Protein AF-0000000081408208 (afdb_homodimer)

pLDDT: mean 75.72, std 22.07, range [23.27, 97.88]

Structure (mmCIF, N/CA/C/O backbone):
data_AF-0000000081408208-model_v1
#
loop_
_entity.id
_entity.type
_entity.pdbx_description
1 polymer 'Acyl-coenzyme A thioesterase 13-like'
#
loop_
_atom_site.group_PDB
_atom_site.id
_atom_site.type_symbol
_atom_site.label_atom_id
_atom_site.label_alt_id
_atom_site.label_comp_id
_atom_site.label_asym_id
_atom_site.label_entity_id
_atom_site.label_seq_id
_atom_site.pdbx_PDB_ins_code
_atom_site.Cartn_x
_atom_site.Cartn_y
_atom_site.Cartn_z
_atom_site.occupancy
_atom_site.B_iso_or_equiv
_atom_site.auth_seq_id
_atom_site.auth_comp_id
_atom_site.auth_asym_id
_atom_site.auth_atom_id
_atom_site.pdbx_PDB_model_num
ATOM 1 N N . MET A 1 1 ? 1.27 39.75 16.922 1 49.41 1 MET A N 1
ATOM 2 C CA . MET A 1 1 ? 1.029 38.406 16.391 1 49.41 1 MET A CA 1
ATOM 3 C C . MET A 1 1 ? 2.34 37.75 15.984 1 49.41 1 MET A C 1
ATOM 5 O O . MET A 1 1 ? 3.09 38.281 15.164 1 49.41 1 MET A O 1
ATOM 9 N N . ASN A 1 2 ? 2.965 36.875 16.859 1 66.38 2 ASN A N 1
ATOM 10 C CA . ASN A 1 2 ? 4.352 36.469 17.016 1 66.38 2 ASN A CA 1
ATOM 11 C C . ASN A 1 2 ? 4.852 35.688 15.805 1 66.38 2 ASN A C 1
ATOM 13 O O . ASN A 1 2 ? 4.059 35.062 15.086 1 66.38 2 ASN A O 1
ATOM 17 N N . ALA A 1 3 ? 5.902 36.188 15.188 1 75.06 3 ALA A N 1
ATOM 18 C CA . ALA A 1 3 ? 6.652 35.594 14.078 1 75.06 3 ALA A CA 1
ATOM 19 C C . ALA A 1 3 ? 6.629 34.062 14.133 1 75.06 3 ALA A C 1
ATOM 21 O O . ALA A 1 3 ? 6.531 33.406 13.094 1 75.06 3 ALA A O 1
ATOM 22 N N . ARG A 1 4 ? 6.637 33.562 15.242 1 72.12 4 ARG A N 1
ATOM 23 C CA . ARG A 1 4 ? 6.605 32.125 15.438 1 72.12 4 ARG A CA 1
ATOM 24 C C . ARG A 1 4 ? 5.262 31.531 15.016 1 72.12 4 ARG A C 1
ATOM 26 O O . ARG A 1 4 ? 5.211 30.5 14.359 1 72.12 4 ARG A O 1
ATOM 33 N N . LYS A 1 5 ? 4.285 32.281 15.352 1 75.62 5 LYS A N 1
ATOM 34 C CA . LYS A 1 5 ? 2.939 31.812 15.016 1 75.62 5 LYS A CA 1
ATOM 35 C C . LYS A 1 5 ? 2.703 31.859 13.508 1 75.62 5 LYS A C 1
ATOM 37 O O . LYS A 1 5 ? 2.047 30.969 12.953 1 75.62 5 LYS A O 1
ATOM 42 N N . GLU A 1 6 ? 3.266 32.781 12.945 1 74.5 6 GLU A N 1
ATOM 43 C CA . GLU A 1 6 ? 3.133 32.906 11.5 1 74.5 6 GLU A CA 1
ATOM 44 C C . GLU A 1 6 ? 3.879 31.812 10.773 1 74.5 6 GLU A C 1
ATOM 46 O O . GLU A 1 6 ? 3.377 31.25 9.797 1 74.5 6 GLU A O 1
ATOM 51 N N . ARG A 1 7 ? 5.012 31.469 11.266 1 70.38 7 ARG A N 1
ATOM 52 C CA . ARG A 1 7 ? 5.793 30.391 10.68 1 70.38 7 ARG A CA 1
ATOM 53 C C . ARG A 1 7 ? 5.078 29.047 10.828 1 70.38 7 ARG A C 1
ATOM 55 O O . ARG A 1 7 ? 5.016 28.25 9.891 1 70.38 7 ARG A O 1
ATOM 62 N N . GLU A 1 8 ? 4.543 28.797 11.914 1 76.25 8 GLU A N 1
ATOM 63 C CA . GLU A 1 8 ? 3.785 27.578 12.188 1 76.25 8 GLU A CA 1
ATOM 64 C C . GLU A 1 8 ? 2.592 27.453 11.242 1 76.25 8 GLU A C 1
ATOM 66 O O . GLU A 1 8 ? 2.324 26.375 10.719 1 76.25 8 GLU A O 1
ATOM 71 N N . ARG A 1 9 ? 1.982 28.562 11.07 1 76.25 9 ARG A N 1
ATOM 72 C CA . ARG A 1 9 ? 0.819 28.562 10.188 1 76.25 9 ARG A CA 1
ATOM 73 C C . ARG A 1 9 ? 1.223 28.266 8.75 1 76.25 9 ARG A C 1
ATOM 75 O O . ARG A 1 9 ? 0.509 27.547 8.039 1 76.25 9 ARG A O 1
ATOM 82 N N . MET A 1 10 ? 2.309 28.766 8.406 1 69.31 10 MET A N 1
ATOM 83 C CA . MET A 1 10 ? 2.799 28.531 7.055 1 69.31 10 MET A CA 1
ATOM 84 C C . MET A 1 10 ? 3.178 27.062 6.855 1 69.31 10 MET A C 1
ATOM 86 O O . MET A 1 10 ? 2.883 26.484 5.816 1 69.31 10 MET A O 1
ATOM 90 N N . GLU A 1 11 ? 3.732 26.547 7.844 1 76.94 11 GLU A N 1
ATOM 91 C CA . GLU A 1 11 ? 4.117 25.141 7.789 1 76.94 11 GLU A CA 1
ATOM 92 C C . GLU A 1 11 ? 2.891 24.234 7.695 1 76.94 11 GLU A C 1
ATOM 94 O O . GLU A 1 11 ? 2.865 23.297 6.895 1 76.94 11 GLU A O 1
ATOM 99 N N . LEU A 1 12 ? 1.908 24.625 8.414 1 86 12 LEU A N 1
ATOM 100 C CA . LEU A 1 12 ? 0.687 23.828 8.391 1 86 12 LEU A CA 1
ATOM 101 C C . LEU A 1 12 ? -0.009 23.922 7.039 1 86 12 LEU A C 1
ATOM 103 O O . LEU A 1 12 ? -0.569 22.938 6.551 1 86 12 LEU A O 1
ATOM 107 N N . LYS A 1 13 ? 0.052 25.078 6.461 1 82.69 13 LYS A N 1
ATOM 108 C CA . LYS A 1 13 ? -0.549 25.297 5.148 1 82.69 13 LYS A CA 1
ATOM 109 C C . LYS A 1 13 ? 0.137 24.438 4.086 1 82.69 13 LYS A C 1
ATOM 111 O O . LYS A 1 13 ? -0.526 23.875 3.211 1 82.69 13 LYS A O 1
ATOM 116 N N . VAL A 1 14 ? 1.398 24.312 4.164 1 78.44 14 VAL A N 1
ATOM 117 C CA . VAL A 1 14 ? 2.174 23.531 3.199 1 78.44 14 VAL A CA 1
ATOM 118 C C . VAL A 1 14 ? 1.836 22.047 3.334 1 78.44 14 VAL A C 1
ATOM 120 O O . VAL A 1 14 ? 1.679 21.344 2.332 1 78.44 14 VAL A O 1
ATOM 123 N N . VAL A 1 15 ? 1.681 21.562 4.512 1 81.5 15 VAL A N 1
ATOM 124 C CA . VAL A 1 15 ? 1.322 20.172 4.754 1 81.5 15 VAL A CA 1
ATOM 125 C C . VAL A 1 15 ? -0.063 19.875 4.184 1 81.5 15 VAL A C 1
ATOM 127 O O . VAL A 1 15 ? -0.274 18.844 3.535 1 81.5 15 VAL A O 1
ATOM 130 N N . LYS A 1 16 ? -0.914 20.781 4.398 1 85 16 LYS A N 1
ATOM 131 C CA . LYS A 1 16 ? -2.271 20.641 3.879 1 85 16 LYS A CA 1
ATOM 132 C C . LYS A 1 16 ? -2.271 20.562 2.355 1 85 16 LYS A C 1
ATOM 134 O O . LYS A 1 16 ? -2.941 19.719 1.772 1 85 16 LYS A O 1
ATOM 139 N N . GLU A 1 17 ? -1.567 21.422 1.709 1 80.62 17 GLU A N 1
ATOM 140 C CA . GLU A 1 17 ? -1.485 21.438 0.251 1 80.62 17 GLU A CA 1
ATOM 141 C C . GLU A 1 17 ? -0.888 20.141 -0.288 1 80.62 17 GLU A C 1
ATOM 143 O O . GLU A 1 17 ? -1.337 19.625 -1.313 1 80.62 17 GLU A O 1
ATOM 148 N N . TRP A 1 18 ? 0.071 19.656 0.391 1 77.06 18 TRP A N 1
ATOM 149 C CA . TRP A 1 18 ? 0.68 18.391 -0.002 1 77.06 18 TRP A CA 1
ATOM 150 C C . TRP A 1 18 ? -0.326 17.25 0.095 1 77.06 18 TRP A C 1
ATOM 152 O O . TRP A 1 18 ? -0.432 16.422 -0.818 1 77.06 18 TRP A O 1
ATOM 162 N N . LEU A 1 19 ? -1.01 17.156 1.11 1 82.69 19 LEU A N 1
ATOM 163 C CA . LEU A 1 19 ? -1.985 16.094 1.335 1 82.69 19 LEU A CA 1
ATOM 164 C C . LEU A 1 19 ? -3.088 16.141 0.283 1 82.69 19 LEU A C 1
ATOM 166 O O . LEU A 1 19 ? -3.561 15.086 -0.169 1 82.69 19 LEU A O 1
ATOM 170 N N . GLU A 1 20 ? -3.559 17.25 -0.122 1 82.19 20 GLU A N 1
ATOM 171 C CA . GLU A 1 20 ? -4.715 17.391 -1.002 1 82.19 20 GLU A CA 1
ATOM 172 C C . GLU A 1 20 ? -4.293 17.406 -2.469 1 82.19 20 GLU A C 1
ATOM 174 O O . GLU A 1 20 ? -5.141 17.469 -3.361 1 82.19 20 GLU A O 1
ATOM 179 N N . GLY A 1 21 ? -3.217 17.016 -2.91 1 63.5 21 GLY A N 1
ATOM 180 C CA . GLY A 1 21 ? -2.771 16.828 -4.281 1 63.5 21 GLY A CA 1
ATOM 181 C C . GLY A 1 21 ? -2.209 18.094 -4.898 1 63.5 21 GLY A C 1
ATOM 182 O O . GLY A 1 21 ? -2.629 19.203 -4.551 1 63.5 21 GLY A O 1
ATOM 183 N N . GLY A 1 22 ? -1.045 18.312 -5.273 1 46.91 22 GLY A N 1
ATOM 184 C CA . GLY A 1 22 ? -0.382 19.312 -6.098 1 46.91 22 GLY A CA 1
ATOM 185 C C . GLY A 1 22 ? -1.21 19.734 -7.297 1 46.91 22 GLY A C 1
ATOM 186 O O . GLY A 1 22 ? -0.744 20.516 -8.133 1 46.91 22 GLY A O 1
ATOM 187 N N . GLY A 1 23 ? -2.328 19.078 -7.781 1 40.41 23 GLY A N 1
ATOM 188 C CA . GLY A 1 23 ? -2.777 19.562 -9.07 1 40.41 23 GLY A CA 1
ATOM 189 C C . GLY A 1 23 ? -3.098 21.047 -9.07 1 40.41 23 GLY A C 1
ATOM 190 O O . GLY A 1 23 ? -3.662 21.562 -10.031 1 40.41 23 GLY A O 1
ATOM 191 N N . GLY A 1 24 ? -3.262 21.844 -8.18 1 35.47 24 GLY A N 1
ATOM 192 C CA . GLY A 1 24 ? -3.463 23.188 -8.695 1 35.47 24 GLY A CA 1
ATOM 193 C C . GLY A 1 24 ? -2.316 23.672 -9.562 1 35.47 24 GLY A C 1
ATOM 194 O O . GLY A 1 24 ? -1.343 24.234 -9.055 1 35.47 24 GLY A O 1
ATOM 195 N N . GLY A 1 25 ? -1.943 23 -10.617 1 33.25 25 GLY A N 1
ATOM 196 C CA . GLY A 1 25 ? -1.227 23.781 -11.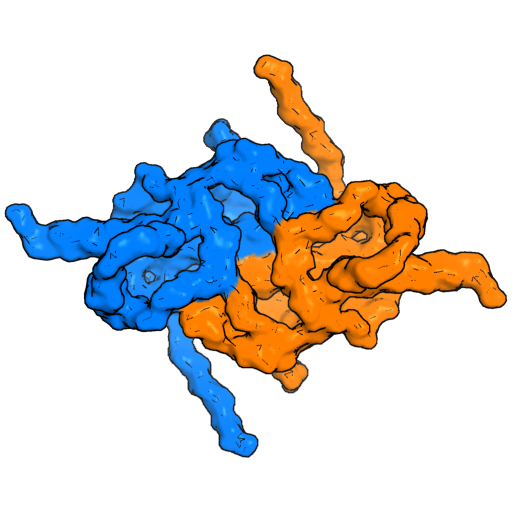609 1 33.25 25 GLY A CA 1
ATOM 197 C C . GLY A 1 25 ? -1.921 25.078 -11.953 1 33.25 25 GLY A C 1
ATOM 198 O O . GLY A 1 25 ? -1.691 25.656 -13.023 1 33.25 25 GLY A O 1
ATOM 199 N N . GLY A 1 26 ? -3.072 25.594 -11.664 1 31.31 26 GLY A N 1
ATOM 200 C CA . GLY A 1 26 ? -3.045 26.953 -12.172 1 31.31 26 GLY A CA 1
ATOM 201 C C . GLY A 1 26 ? -1.695 27.625 -12.008 1 31.31 26 GLY A C 1
ATOM 202 O O . GLY A 1 26 ? -0.705 26.969 -11.68 1 31.31 26 GLY A O 1
ATOM 203 N N . GLY A 1 27 ? -1.63 28.953 -11.414 1 29.8 27 GLY A N 1
ATOM 204 C CA . GLY A 1 27 ? -0.663 30.047 -11.445 1 29.8 27 GLY A CA 1
ATOM 205 C C . GLY A 1 27 ? 0.744 29.609 -11.094 1 29.8 27 GLY A C 1
ATOM 206 O O . GLY A 1 27 ? 0.954 28.469 -10.656 1 29.8 27 GLY A O 1
ATOM 207 N N . GLY A 1 28 ? 1.824 30.578 -11.211 1 30.86 28 GLY A N 1
ATOM 208 C CA . GLY A 1 28 ? 3.143 30.984 -10.758 1 30.86 28 GLY A CA 1
ATOM 209 C C . GLY A 1 28 ? 3.508 30.422 -9.398 1 30.86 28 GLY A C 1
ATOM 210 O O . GLY A 1 28 ? 4.242 31.047 -8.633 1 30.86 28 GLY A O 1
ATOM 211 N N . GLU A 1 29 ? 2.746 29.75 -8.82 1 32.22 29 GLU A N 1
ATOM 212 C CA . GLU A 1 29 ? 2.994 29.609 -7.391 1 32.22 29 GLU A CA 1
ATOM 213 C C . GLU A 1 29 ? 4.34 28.938 -7.125 1 32.22 29 GLU A C 1
ATOM 215 O O . GLU A 1 29 ? 4.66 27.922 -7.73 1 32.22 29 GLU A O 1
ATOM 220 N N . SER A 1 30 ? 5.363 29.75 -6.512 1 30.81 30 SER A N 1
ATOM 221 C CA . SER A 1 30 ? 6.812 29.922 -6.48 1 30.81 30 SER A CA 1
ATOM 222 C C . SER A 1 30 ? 7.504 28.656 -5.965 1 30.81 30 SER A C 1
ATOM 224 O O . SER A 1 30 ? 7.09 28.094 -4.957 1 30.81 30 SER A O 1
ATOM 226 N N . LYS A 1 31 ? 8.219 27.797 -6.738 1 38.53 31 LYS A N 1
ATOM 227 C CA . LYS A 1 31 ? 9.461 27.094 -6.43 1 38.53 31 LYS A CA 1
ATOM 228 C C . LYS A 1 31 ? 10.023 27.547 -5.082 1 38.53 31 LYS A C 1
ATOM 230 O O . LYS A 1 31 ? 10.82 26.828 -4.469 1 38.53 31 LYS A O 1
ATOM 235 N N . GLU A 1 32 ? 9.844 28.766 -4.785 1 33.06 32 GLU A N 1
ATOM 236 C CA . GLU A 1 32 ? 10.367 29.5 -3.637 1 33.06 32 GLU A CA 1
ATOM 237 C C . GLU A 1 32 ? 9.68 29.062 -2.346 1 33.06 32 GLU A C 1
ATOM 239 O O . GLU A 1 32 ? 10.312 29 -1.289 1 33.06 32 GLU A O 1
ATOM 244 N N . GLU A 1 33 ? 8.375 28.891 -2.305 1 33.44 33 GLU A N 1
ATOM 245 C CA . GLU A 1 33 ? 7.727 28.703 -1.008 1 33.44 33 GLU A CA 1
ATOM 246 C C . GLU A 1 33 ? 7.863 27.266 -0.521 1 33.44 33 GLU A C 1
ATOM 248 O O . GLU A 1 33 ? 8.039 27.016 0.674 1 33.44 33 GLU A O 1
ATOM 253 N N . MET A 1 34 ? 7.594 26.219 -1.338 1 37.88 34 MET A N 1
ATOM 254 C CA . MET A 1 34 ? 7.891 24.875 -0.872 1 37.88 34 MET A CA 1
ATOM 255 C C . MET A 1 34 ? 9.367 24.734 -0.504 1 37.88 34 MET A C 1
ATOM 257 O O . MET A 1 34 ? 9.734 23.875 0.284 1 37.88 34 MET A O 1
ATOM 261 N N . ALA A 1 35 ? 10.406 25.438 -1.177 1 37.94 35 ALA A N 1
ATOM 262 C CA . ALA A 1 35 ? 11.797 25.656 -0.772 1 37.94 35 ALA A CA 1
ATOM 263 C C . ALA A 1 35 ? 11.875 26.125 0.676 1 37.94 35 ALA A C 1
ATOM 265 O O . ALA A 1 35 ? 12.898 25.938 1.341 1 37.94 35 ALA A O 1
ATOM 266 N N . ALA A 1 36 ? 11.023 26.875 1.118 1 35.66 36 ALA A N 1
ATOM 267 C CA . ALA A 1 36 ? 11.117 27.406 2.479 1 35.66 36 ALA A CA 1
ATOM 268 C C . ALA A 1 36 ? 11.031 26.281 3.506 1 35.66 36 ALA A C 1
ATOM 270 O O . ALA A 1 36 ? 11.352 26.469 4.68 1 35.66 36 ALA A O 1
ATOM 271 N N . VAL A 1 37 ? 10.195 25.172 3.293 1 35.78 37 VAL A N 1
ATOM 272 C CA . VAL A 1 37 ? 10.477 24.094 4.23 1 35.78 37 VAL A CA 1
ATOM 273 C C . VAL A 1 37 ? 11.75 23.359 3.816 1 35.78 37 VAL A C 1
ATOM 275 O O . VAL A 1 37 ? 11.898 22.969 2.658 1 35.78 37 VAL A O 1
ATOM 278 N N . GLY A 1 38 ? 12.836 23.875 4.133 1 36.19 38 GLY A N 1
ATOM 279 C CA . GLY A 1 38 ? 14.211 23.641 3.727 1 36.19 38 GLY A CA 1
ATOM 280 C C . GLY A 1 38 ? 14.391 22.375 2.91 1 36.19 38 GLY A C 1
ATOM 281 O O . GLY A 1 38 ? 15.164 22.359 1.948 1 36.19 38 GLY A O 1
ATOM 282 N N . GLY A 1 39 ? 14.344 21.219 3.557 1 34.59 39 GLY A N 1
ATOM 283 C CA . GLY A 1 39 ? 14.789 19.953 3.01 1 34.59 39 GLY A CA 1
ATOM 284 C C . GLY A 1 39 ? 13.797 19.328 2.037 1 34.59 39 GLY A C 1
ATOM 285 O O . GLY A 1 39 ? 14.008 18.234 1.541 1 34.59 39 GLY A O 1
ATOM 286 N N . TRP A 1 40 ? 12.617 19.766 2.25 1 37.16 40 TRP A N 1
ATOM 287 C CA . TRP A 1 40 ? 11.664 19.188 1.304 1 37.16 40 TRP A CA 1
ATOM 288 C C . TRP A 1 40 ? 11.891 19.75 -0.099 1 37.16 40 TRP A C 1
ATOM 290 O O . TRP A 1 40 ? 11.547 20.891 -0.383 1 37.16 40 TRP A O 1
ATOM 300 N N . GLU A 1 41 ? 13.172 20.266 -0.482 1 34.62 41 GLU A N 1
ATOM 301 C CA . GLU A 1 41 ? 13.594 20.859 -1.75 1 34.62 41 GLU A CA 1
ATOM 302 C C . GLU A 1 41 ? 12.633 20.469 -2.875 1 34.62 41 GLU A C 1
ATOM 304 O O . GLU A 1 41 ? 11.789 19.594 -2.711 1 34.62 41 GLU A O 1
ATOM 309 N N . GLU A 1 42 ? 13.227 20.641 -4.109 1 36.5 42 GLU A N 1
ATOM 310 C CA . GLU A 1 42 ? 12.836 20.719 -5.516 1 36.5 42 GLU A CA 1
ATOM 311 C C . GLU A 1 42 ? 11.922 19.562 -5.902 1 36.5 42 GLU A C 1
ATOM 313 O O . GLU A 1 42 ? 12.352 18.625 -6.562 1 36.5 42 GLU A O 1
ATOM 318 N N . SER A 1 43 ? 11.328 19.047 -5.004 1 37.22 43 SER A N 1
ATOM 319 C CA . SER A 1 43 ? 10.539 17.859 -5.293 1 37.22 43 SER A CA 1
ATOM 320 C C . SER A 1 43 ? 9.375 18.172 -6.227 1 37.22 43 SER A C 1
ATOM 322 O O . SER A 1 43 ? 8.336 18.672 -5.781 1 37.22 43 SER A O 1
ATOM 324 N N . THR A 1 44 ? 9.414 19.234 -7.055 1 37.47 44 THR A N 1
ATOM 325 C CA . THR A 1 44 ? 8.32 19.547 -7.969 1 37.47 44 THR A CA 1
ATOM 326 C C . THR A 1 44 ? 7.391 18.359 -8.148 1 37.47 44 THR A C 1
ATOM 328 O O . THR A 1 44 ? 6.172 18.516 -8.211 1 37.47 44 THR A O 1
ATOM 331 N N . SER A 1 45 ? 7.734 17.375 -9.023 1 38.28 45 SER A N 1
ATOM 332 C CA . SER A 1 45 ? 6.789 16.391 -9.531 1 38.28 45 SER A CA 1
ATOM 333 C C . SER A 1 45 ? 6.168 15.57 -8.406 1 38.28 45 SER A C 1
ATOM 335 O O . SER A 1 45 ? 6.879 14.898 -7.656 1 38.28 45 SER A O 1
ATOM 337 N N . VAL A 1 46 ? 5.406 16.203 -7.527 1 45.44 46 VAL A N 1
ATOM 338 C CA . VAL A 1 46 ? 4.594 15.312 -6.699 1 45.44 46 VAL A CA 1
ATOM 339 C C . VAL A 1 46 ? 4.551 13.914 -7.316 1 45.44 46 VAL A C 1
ATOM 341 O O . VAL A 1 46 ? 4.191 13.758 -8.484 1 45.44 46 VAL A O 1
ATOM 344 N N . LYS A 1 47 ? 5.398 12.984 -6.871 1 60.03 47 LYS A N 1
ATOM 345 C CA . LYS A 1 47 ? 5.723 11.734 -7.551 1 60.03 47 LYS A CA 1
ATOM 346 C C . LYS A 1 47 ? 4.484 10.859 -7.719 1 60.03 47 LYS A C 1
ATOM 348 O O . LYS A 1 47 ? 3.512 11 -6.973 1 60.03 47 LYS A O 1
ATOM 353 N N . PHE A 1 48 ? 4.309 10.422 -8.836 1 65.5 48 PHE A N 1
ATOM 354 C CA . PHE A 1 48 ? 3.213 9.719 -9.484 1 65.5 48 PHE A CA 1
ATOM 355 C C . PHE A 1 48 ? 2.463 8.844 -8.492 1 65.5 48 PHE A C 1
ATOM 357 O O . PHE A 1 48 ? 1.238 8.922 -8.383 1 65.5 48 PHE A O 1
ATOM 364 N N . PHE A 1 49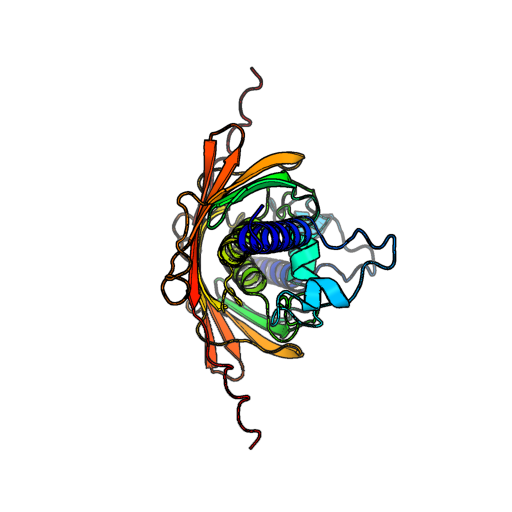 ? 3.199 8.391 -7.457 1 83.88 49 PHE A N 1
ATOM 365 C CA . PHE A 1 49 ? 2.533 7.445 -6.57 1 83.88 49 PHE A CA 1
ATOM 366 C C . PHE A 1 49 ? 1.726 8.18 -5.504 1 83.88 49 PHE A C 1
ATOM 368 O O . PHE A 1 49 ? 0.588 7.805 -5.211 1 83.88 49 PHE A O 1
ATOM 375 N N . ASP A 1 50 ? 2.332 9.281 -4.941 1 83.5 50 ASP A N 1
ATOM 376 C CA . ASP A 1 50 ? 1.653 10.047 -3.904 1 83.5 50 ASP A CA 1
ATOM 377 C C . ASP A 1 50 ? 0.404 10.727 -4.453 1 83.5 50 ASP A C 1
ATOM 379 O O . ASP A 1 50 ? -0.665 10.664 -3.842 1 83.5 50 ASP A O 1
ATOM 383 N N . ALA A 1 51 ? 0.584 11.352 -5.602 1 79.38 51 ALA A N 1
ATOM 384 C CA . ALA A 1 51 ? -0.537 12.047 -6.23 1 79.38 51 ALA A CA 1
ATOM 385 C C . ALA A 1 51 ? -1.66 11.07 -6.574 1 79.38 51 ALA A C 1
ATOM 387 O O . ALA A 1 51 ? -2.838 11.367 -6.359 1 79.38 51 ALA A O 1
ATOM 388 N N . PHE A 1 52 ? -1.255 9.945 -7.129 1 82.19 52 PHE A N 1
ATOM 389 C CA . PHE A 1 52 ? -2.209 8.906 -7.484 1 82.19 52 PHE A CA 1
ATOM 390 C C . PHE A 1 52 ? -3.02 8.477 -6.266 1 82.19 52 PHE A C 1
ATOM 392 O O . PHE A 1 52 ? -4.234 8.297 -6.355 1 82.19 52 PHE A O 1
ATOM 399 N N . THR A 1 53 ? -2.406 8.359 -5.113 1 89.31 53 THR A N 1
ATOM 400 C CA . THR A 1 53 ? -3.031 7.84 -3.9 1 89.31 53 THR A CA 1
ATOM 401 C C . THR A 1 53 ? -3.828 8.93 -3.193 1 89.31 53 THR A C 1
ATOM 403 O O . THR A 1 53 ? -4.945 8.688 -2.727 1 89.31 53 THR A O 1
ATOM 406 N N . MET A 1 54 ? -3.35 10.164 -3.229 1 89.88 54 MET A N 1
ATOM 407 C CA . MET A 1 54 ? -3.881 11.195 -2.338 1 89.88 54 MET A CA 1
ATOM 408 C C . MET A 1 54 ? -4.879 12.086 -3.07 1 89.88 54 MET A C 1
ATOM 410 O O . MET A 1 54 ? -5.57 12.898 -2.447 1 89.88 54 MET A O 1
ATOM 414 N N . LYS A 1 55 ? -4.93 11.883 -4.371 1 86.88 55 LYS A N 1
ATOM 415 C CA . LYS A 1 55 ? -5.867 12.727 -5.109 1 86.88 55 LYS A CA 1
ATOM 416 C C . LYS A 1 55 ? -7.277 12.609 -4.531 1 86.88 55 LYS A C 1
ATOM 418 O O . LYS A 1 55 ? -7.797 11.508 -4.367 1 86.88 55 LYS A O 1
ATOM 423 N N . GLY A 1 56 ? -7.852 13.82 -4.18 1 89.31 56 GLY A N 1
ATOM 424 C CA . GLY A 1 56 ? -9.219 13.828 -3.684 1 89.31 56 GLY A CA 1
ATOM 425 C C . GLY A 1 56 ? -9.305 13.828 -2.17 1 89.31 56 GLY A C 1
ATOM 426 O O . GLY A 1 56 ? -10.391 13.922 -1.603 1 89.31 56 GLY A O 1
ATOM 427 N N . VAL A 1 57 ? -8.195 13.805 -1.448 1 92.69 57 VAL A N 1
ATOM 428 C CA . VAL A 1 57 ? -8.164 13.859 0.01 1 92.69 57 VAL A CA 1
ATOM 429 C C . VAL A 1 57 ? -8.336 15.297 0.478 1 92.69 57 VAL A C 1
ATOM 431 O O . VAL A 1 57 ? -7.738 16.219 -0.091 1 92.69 57 VAL A O 1
ATOM 434 N N . ALA A 1 58 ? -9.203 15.492 1.46 1 94.75 58 ALA A N 1
ATOM 435 C CA . ALA A 1 58 ? -9.414 16.797 2.094 1 94.75 58 ALA A CA 1
ATOM 436 C C . ALA A 1 58 ? -8.883 16.797 3.523 1 94.75 58 ALA A C 1
ATOM 438 O O . ALA A 1 58 ? -9.102 15.844 4.281 1 94.75 58 ALA A O 1
ATOM 439 N N . THR A 1 59 ? -8.164 17.828 3.904 1 94.5 59 THR A N 1
ATOM 440 C CA . THR A 1 59 ? -7.688 17.984 5.273 1 94.5 59 THR A CA 1
ATOM 441 C C . THR A 1 59 ? -8.727 18.703 6.129 1 94.5 59 THR A C 1
ATOM 443 O O . THR A 1 59 ? -9.008 19.875 5.914 1 94.5 59 THR A O 1
ATOM 446 N N . ASN A 1 60 ? -9.281 18.078 7.09 1 95.5 60 ASN A N 1
ATOM 447 C CA . ASN A 1 60 ? -10.359 18.609 7.922 1 95.5 60 ASN A CA 1
ATOM 448 C C . ASN A 1 60 ? -9.812 19.297 9.172 1 95.5 60 ASN A C 1
ATOM 450 O O . ASN A 1 60 ? -10.438 20.203 9.703 1 95.5 60 ASN A O 1
ATOM 454 N N . LEU A 1 61 ? -8.781 18.734 9.695 1 94.12 61 LEU A N 1
ATOM 455 C CA . LEU A 1 61 ? -8.102 19.266 10.867 1 94.12 61 LEU A CA 1
ATOM 456 C C . LEU A 1 61 ? -6.586 19.156 10.719 1 94.12 61 LEU A C 1
ATOM 458 O O . LEU A 1 61 ? -6.078 18.109 10.281 1 94.12 61 LEU A O 1
ATOM 462 N N . ILE A 1 62 ? -5.891 20.219 10.992 1 93 62 ILE A N 1
ATOM 463 C CA . ILE A 1 62 ? -4.434 20.203 10.977 1 93 62 ILE A CA 1
ATOM 464 C C . ILE A 1 62 ? -3.896 21.062 12.117 1 93 62 ILE A C 1
ATOM 466 O O . ILE A 1 62 ? -4.203 22.25 12.203 1 93 62 ILE A O 1
ATOM 470 N N . GLU A 1 63 ? -3.32 20.469 13.023 1 90.94 63 GLU A N 1
ATOM 471 C CA . GLU A 1 63 ? -2.586 21.016 14.156 1 90.94 63 GLU A CA 1
ATOM 472 C C . GLU A 1 63 ? -1.256 20.297 14.359 1 90.94 63 GLU A C 1
ATOM 474 O O . GLU A 1 63 ? -1.054 19.203 13.844 1 90.94 63 GLU A O 1
ATOM 479 N N . PRO A 1 64 ? -0.368 21 15 1 88.25 64 PRO A N 1
ATOM 480 C CA . PRO A 1 64 ? 0.881 20.281 15.25 1 88.25 64 PRO A CA 1
ATOM 481 C C . PRO A 1 64 ? 0.654 18.906 15.875 1 88.25 64 PRO A C 1
ATOM 483 O O . PRO A 1 64 ? 0.118 18.812 16.984 1 88.25 64 PRO A O 1
ATOM 486 N N . GLY A 1 65 ? 1.036 17.859 15.148 1 88 65 GLY A N 1
ATOM 487 C CA . GLY A 1 65 ? 0.959 16.484 15.633 1 88 65 GLY A CA 1
ATOM 488 C C . GLY A 1 65 ? -0.41 15.859 15.438 1 88 65 GLY A C 1
ATOM 489 O O . GLY A 1 65 ? -0.651 14.734 15.875 1 88 65 GLY A O 1
ATOM 490 N N . HIS A 1 66 ? -1.318 16.656 14.883 1 90.88 66 HIS A N 1
ATOM 491 C CA . HIS A 1 66 ? -2.68 16.141 14.734 1 90.88 66 HIS A CA 1
ATOM 492 C C . HIS A 1 66 ? -3.23 16.438 13.344 1 90.88 66 HIS A C 1
ATOM 494 O O . HIS A 1 66 ? -3.322 17.594 12.938 1 90.88 66 HIS A O 1
ATOM 500 N N . LEU A 1 67 ? -3.6 15.32 12.695 1 93.94 67 LEU A N 1
ATOM 501 C CA . LEU A 1 67 ? -4.141 15.398 11.344 1 93.94 67 LEU A CA 1
ATOM 502 C C . LEU A 1 67 ? -5.43 14.586 11.227 1 93.94 67 LEU A C 1
ATOM 504 O O . LEU A 1 67 ? -5.527 13.484 11.773 1 93.94 67 LEU A O 1
ATOM 508 N N . LEU A 1 68 ? -6.426 15.18 10.641 1 95.25 68 LEU A N 1
ATOM 509 C CA . LEU A 1 68 ? -7.633 14.477 10.227 1 95.25 68 LEU A CA 1
ATOM 510 C C . LEU A 1 68 ? -7.996 14.828 8.789 1 95.25 68 LEU A C 1
ATOM 512 O O . LEU A 1 68 ? -8.078 16 8.43 1 95.25 68 LEU A O 1
ATOM 516 N N . CYS A 1 69 ? -8.18 13.797 7.973 1 96.62 69 CYS A N 1
ATOM 517 C CA . CYS A 1 69 ? -8.516 13.969 6.562 1 96.62 69 CYS A CA 1
ATOM 518 C C . CYS A 1 69 ? -9.758 13.148 6.203 1 96.62 69 CYS A C 1
ATOM 520 O O . CYS A 1 69 ? -10.164 12.266 6.953 1 96.62 69 CYS A O 1
ATOM 522 N N . SER A 1 70 ? -10.32 13.508 5.086 1 97.06 70 SER A N 1
ATOM 523 C CA . SER A 1 70 ? -11.422 12.734 4.52 1 97.06 70 SER A CA 1
ATOM 524 C C . SER A 1 70 ? -11.258 12.578 3.01 1 97.06 70 SER A C 1
ATOM 526 O O . SER A 1 70 ? -10.508 13.32 2.377 1 97.06 70 SER A O 1
ATOM 528 N N . PHE A 1 71 ? -11.93 11.516 2.482 1 94.12 71 PHE A N 1
ATOM 529 C CA . PHE A 1 71 ? -11.945 11.25 1.048 1 94.12 71 PHE A CA 1
ATOM 530 C C . PHE A 1 71 ? -13.133 10.383 0.668 1 94.12 71 PHE A C 1
ATOM 532 O O . PHE A 1 71 ? -13.711 9.703 1.52 1 94.12 71 PHE A O 1
ATOM 539 N N . GLN A 1 72 ? -13.516 10.555 -0.525 1 96.25 72 GLN A N 1
ATOM 540 C CA . GLN A 1 72 ? -14.414 9.594 -1.141 1 96.25 72 GLN A CA 1
ATOM 541 C C . GLN A 1 72 ? -13.641 8.531 -1.913 1 96.25 72 GLN A C 1
ATOM 543 O O . GLN A 1 72 ? -12.758 8.852 -2.711 1 96.25 72 GLN A O 1
ATOM 548 N N . VAL A 1 73 ? -13.953 7.258 -1.605 1 95.19 73 VAL A N 1
ATOM 549 C CA . VAL A 1 73 ? -13.195 6.188 -2.248 1 95.19 73 VAL A CA 1
ATOM 550 C C . VAL A 1 73 ? -13.391 6.258 -3.762 1 95.19 73 VAL A C 1
ATOM 552 O O . VAL A 1 73 ? -14.484 5.992 -4.27 1 95.19 73 VAL A O 1
ATOM 555 N N . PRO A 1 74 ? -12.336 6.609 -4.453 1 90.62 74 PRO A N 1
ATOM 556 C CA . PRO A 1 74 ? -12.453 6.652 -5.914 1 90.62 74 PRO A CA 1
ATOM 557 C C . PRO A 1 74 ? -12.305 5.277 -6.559 1 90.62 74 PRO A C 1
ATOM 559 O O . PRO A 1 74 ? -11.633 4.402 -6.012 1 90.62 74 PRO A O 1
ATOM 562 N N . PRO A 1 75 ? -12.867 5.066 -7.762 1 88.12 75 PRO A N 1
ATOM 563 C CA . PRO A 1 75 ? -12.75 3.781 -8.461 1 88.12 75 PRO A CA 1
ATOM 564 C C . PRO A 1 75 ? -11.297 3.369 -8.695 1 88.12 75 PRO A C 1
ATOM 566 O O . PRO A 1 75 ? -10.969 2.18 -8.656 1 88.12 75 PRO A O 1
ATOM 569 N N . ARG A 1 76 ? -10.367 4.273 -8.883 1 85.94 76 ARG A N 1
ATOM 570 C CA . ARG A 1 76 ? -8.992 3.969 -9.242 1 85.94 76 ARG A CA 1
ATOM 571 C C . ARG A 1 76 ? -8.266 3.27 -8.094 1 85.94 76 ARG A C 1
ATOM 573 O O . ARG A 1 76 ? -7.242 2.619 -8.305 1 85.94 76 ARG A O 1
ATOM 580 N N . LEU A 1 77 ? -8.812 3.32 -6.844 1 91.75 77 LEU A N 1
ATOM 581 C CA . LEU A 1 77 ? -8.133 2.75 -5.688 1 91.75 77 LEU A CA 1
ATOM 582 C C . LEU A 1 77 ? -8.852 1.491 -5.203 1 91.75 77 LEU A C 1
ATOM 584 O O . LEU A 1 77 ? -8.586 1.011 -4.098 1 91.75 77 LEU A O 1
ATOM 588 N N . THR A 1 78 ? -9.734 0.973 -6 1 89.31 78 THR A N 1
ATOM 589 C CA . THR A 1 78 ? -10.508 -0.19 -5.574 1 89.31 78 THR A CA 1
ATOM 590 C C . THR A 1 78 ? -9.758 -1.481 -5.898 1 89.31 78 THR A C 1
ATOM 592 O O . THR A 1 78 ? -8.812 -1.476 -6.68 1 89.31 78 THR A O 1
ATOM 595 N N . ASN A 1 79 ? -10.211 -2.496 -5.18 1 83.5 79 ASN A N 1
ATOM 596 C CA . ASN A 1 79 ? -9.641 -3.82 -5.398 1 83.5 79 ASN A CA 1
ATOM 597 C C . ASN A 1 79 ? -10.156 -4.445 -6.688 1 83.5 79 ASN A C 1
ATOM 599 O O . ASN A 1 79 ? -10.82 -3.779 -7.484 1 83.5 79 ASN A O 1
ATOM 603 N N . LEU A 1 80 ? -9.805 -5.695 -6.895 1 73.94 80 LEU A N 1
ATOM 604 C CA . LEU A 1 80 ? -10.094 -6.395 -8.141 1 73.94 80 LEU A CA 1
ATOM 605 C C . LEU A 1 80 ? -11.594 -6.387 -8.43 1 73.94 80 LEU A C 1
ATOM 607 O O . LEU A 1 80 ? -12 -6.258 -9.586 1 73.94 80 LEU A O 1
ATOM 611 N N . SER A 1 81 ? -12.438 -6.52 -7.367 1 75.5 81 SER A N 1
ATOM 612 C CA . SER A 1 81 ? -13.883 -6.52 -7.566 1 75.5 81 SER A CA 1
ATOM 613 C C . SER A 1 81 ? -14.383 -5.141 -7.988 1 75.5 81 SER A C 1
ATOM 615 O O . SER A 1 81 ? -15.461 -5.016 -8.578 1 75.5 81 SER A O 1
ATOM 617 N N . GLY A 1 82 ? -13.609 -4.133 -7.605 1 81.44 82 GLY A N 1
ATOM 618 C CA . GLY A 1 82 ? -14.016 -2.76 -7.867 1 81.44 82 GLY A CA 1
ATOM 619 C C . GLY A 1 82 ? -14.992 -2.225 -6.84 1 81.44 82 GLY A C 1
ATOM 620 O O . GLY A 1 82 ? -15.445 -1.082 -6.941 1 81.44 82 GLY A O 1
ATOM 621 N N . ASN A 1 83 ? -15.281 -3.031 -5.871 1 87 83 ASN A N 1
ATOM 622 C CA . ASN A 1 83 ? -16.359 -2.658 -4.953 1 87 83 ASN A CA 1
ATOM 623 C C . ASN A 1 83 ? -15.805 -2.057 -3.664 1 87 83 ASN A C 1
ATOM 625 O O . ASN A 1 83 ? -16.516 -1.36 -2.943 1 87 83 ASN A O 1
ATOM 629 N N . TYR A 1 84 ? -14.5 -2.326 -3.416 1 90.62 84 TYR A N 1
ATOM 630 C CA . TYR A 1 84 ? -13.938 -1.925 -2.129 1 90.62 84 TYR A CA 1
ATOM 631 C C . TYR A 1 84 ? -12.578 -1.261 -2.307 1 90.62 84 TYR A C 1
ATOM 633 O O . TYR A 1 84 ? -11.844 -1.577 -3.246 1 90.62 84 TYR A O 1
ATOM 641 N N . LEU A 1 85 ? -12.312 -0.35 -1.351 1 93.31 85 LEU A N 1
ATOM 642 C CA . LEU A 1 85 ? -10.969 0.219 -1.287 1 93.31 85 LEU A CA 1
ATOM 643 C C . LEU A 1 85 ? -9.922 -0.878 -1.141 1 93.31 85 LEU A C 1
ATOM 645 O O . LEU A 1 85 ? -10.047 -1.756 -0.284 1 93.31 85 LEU A O 1
ATOM 649 N N . HIS A 1 86 ? -8.945 -0.879 -2.045 1 93.12 86 HIS A N 1
ATOM 650 C CA . HIS A 1 86 ? -7.883 -1.877 -2.051 1 93.12 86 HIS A CA 1
ATOM 651 C C . HIS A 1 86 ? -7.074 -1.828 -0.757 1 93.12 86 HIS A C 1
ATOM 653 O O . HIS A 1 86 ? -6.75 -0.746 -0.265 1 93.12 86 HIS A O 1
ATOM 659 N N . SER A 1 87 ? -6.672 -2.961 -0.178 1 93.94 87 SER A N 1
ATOM 660 C CA . SER A 1 87 ? -5.883 -3.016 1.048 1 93.94 87 SER A CA 1
ATOM 661 C C . SER A 1 87 ? -4.543 -2.305 0.876 1 93.94 87 SER A C 1
ATOM 663 O O . SER A 1 87 ? -4.062 -1.644 1.798 1 93.94 87 SER A O 1
ATOM 665 N N . GLY A 1 88 ? -3.969 -2.48 -0.27 1 93.44 88 GLY A N 1
ATOM 666 C CA . GLY A 1 88 ? -2.727 -1.778 -0.555 1 93.44 88 GLY A CA 1
ATOM 667 C C . GLY A 1 88 ? -2.883 -0.27 -0.564 1 93.44 88 GLY A C 1
ATOM 668 O O . GLY A 1 88 ? -1.982 0.456 -0.137 1 93.44 88 GLY A O 1
ATOM 669 N N . ALA A 1 89 ? -4 0.186 -1.089 1 93.25 89 ALA A N 1
ATOM 670 C CA . ALA A 1 89 ? -4.285 1.618 -1.069 1 93.25 89 ALA A CA 1
ATOM 671 C C . ALA A 1 89 ? -4.426 2.131 0.361 1 93.25 89 ALA A C 1
ATOM 673 O O . ALA A 1 89 ? -3.932 3.211 0.693 1 93.25 89 ALA A O 1
ATOM 674 N N . VAL A 1 90 ? -5.086 1.383 1.205 1 96.31 90 VAL A N 1
ATOM 675 C CA . VAL A 1 90 ? -5.219 1.75 2.611 1 96.31 90 VAL A CA 1
ATOM 676 C C . VAL A 1 90 ? -3.834 1.866 3.248 1 96.31 90 VAL A C 1
ATOM 678 O O . VAL A 1 90 ? -3.543 2.846 3.938 1 96.31 90 VAL A O 1
ATOM 681 N N . ALA A 1 91 ? -2.992 0.823 3.027 1 96.44 91 ALA A N 1
ATOM 682 C CA . ALA A 1 91 ? -1.639 0.853 3.576 1 96.44 91 ALA A CA 1
ATOM 683 C C . ALA A 1 91 ? -0.887 2.1 3.115 1 96.44 91 ALA A C 1
ATOM 685 O O . ALA A 1 91 ? -0.153 2.711 3.893 1 96.44 91 ALA A O 1
ATOM 686 N N . SER A 1 92 ? -1.053 2.453 1.856 1 94.25 92 SER A N 1
ATOM 687 C CA . SER A 1 92 ? -0.402 3.637 1.306 1 94.25 92 SER A CA 1
ATOM 688 C C . SER A 1 92 ? -0.905 4.91 1.981 1 94.25 92 SER A C 1
ATOM 690 O O . SER A 1 92 ? -0.117 5.801 2.299 1 94.25 92 SER A O 1
ATOM 692 N N . LEU A 1 93 ? -2.213 5.012 2.18 1 94.62 93 LEU A N 1
ATOM 693 C CA . LEU A 1 93 ? -2.793 6.168 2.857 1 94.62 93 LEU A CA 1
ATOM 694 C C . LEU A 1 93 ? -2.271 6.277 4.285 1 94.62 93 LEU A C 1
ATOM 696 O O . LEU A 1 93 ? -1.916 7.367 4.738 1 94.62 93 LEU A O 1
ATOM 700 N N . VAL A 1 94 ? -2.221 5.145 4.973 1 94.75 94 VAL A N 1
ATOM 701 C CA . VAL A 1 94 ? -1.701 5.09 6.336 1 94.75 94 VAL A CA 1
ATOM 702 C C . VAL A 1 94 ? -0.257 5.586 6.359 1 94.75 94 VAL A C 1
ATOM 704 O O . VAL A 1 94 ? 0.113 6.398 7.211 1 94.75 94 VAL A O 1
ATOM 707 N N . ASP A 1 95 ? 0.534 5.098 5.469 1 92.56 95 ASP A N 1
ATOM 708 C CA . ASP A 1 95 ? 1.933 5.5 5.352 1 92.56 95 ASP A CA 1
ATOM 709 C C . ASP A 1 95 ? 2.053 7.004 5.105 1 92.56 95 ASP A C 1
ATOM 711 O O . ASP A 1 95 ? 2.814 7.691 5.789 1 92.56 95 ASP A O 1
ATOM 715 N N . LEU A 1 96 ? 1.294 7.523 4.203 1 90.19 96 LEU A N 1
ATOM 716 C CA . LEU A 1 96 ? 1.417 8.914 3.777 1 90.19 96 LEU A CA 1
ATOM 717 C C . LEU A 1 96 ? 0.896 9.859 4.855 1 90.19 96 LEU A C 1
ATOM 719 O O . LEU A 1 96 ? 1.548 10.852 5.184 1 90.19 96 LEU A O 1
ATOM 723 N N . VAL A 1 97 ? -0.259 9.594 5.391 1 91.5 97 VAL A N 1
ATOM 724 C CA . VAL A 1 97 ? -0.81 10.43 6.453 1 91.5 97 VAL A CA 1
ATOM 725 C C . VAL A 1 97 ? 0.059 10.32 7.703 1 91.5 97 VAL A C 1
ATOM 727 O O . VAL A 1 97 ? 0.344 11.32 8.359 1 91.5 97 VAL A O 1
ATOM 730 N N . GLY A 1 98 ? 0.52 9.086 7.984 1 89.5 98 GLY A N 1
ATOM 731 C CA . GLY A 1 98 ? 1.411 8.859 9.109 1 89.5 98 GLY A CA 1
ATOM 732 C C . GLY A 1 98 ? 2.732 9.594 8.984 1 89.5 98 GLY A C 1
ATOM 733 O O . GLY A 1 98 ? 3.352 9.945 9.992 1 89.5 98 GLY A O 1
ATOM 734 N N . SER A 1 99 ? 3.166 9.758 7.812 1 86.25 99 SER A N 1
ATOM 735 C CA . SER A 1 99 ? 4.402 10.5 7.57 1 86.25 99 SER A CA 1
ATOM 736 C C . SER A 1 99 ? 4.156 12 7.598 1 86.25 99 SER A C 1
ATOM 738 O O . SER A 1 99 ? 4.969 12.758 8.141 1 86.25 99 SER A O 1
ATOM 740 N N . ALA A 1 100 ? 3.051 12.461 7.062 1 86.75 100 ALA A N 1
ATOM 741 C CA . ALA A 1 100 ? 2.736 13.883 6.922 1 86.75 100 ALA A CA 1
ATOM 742 C C . ALA A 1 100 ? 2.629 14.555 8.289 1 86.75 100 ALA A C 1
ATOM 744 O O . ALA A 1 100 ? 2.959 15.742 8.43 1 86.75 100 ALA A O 1
ATOM 745 N N . VAL A 1 101 ? 2.193 13.836 9.305 1 88.44 101 VAL A N 1
ATOM 746 C CA . VAL A 1 101 ? 1.933 14.43 10.617 1 88.44 101 VAL A CA 1
ATOM 747 C C . VAL A 1 101 ? 3.227 14.992 11.195 1 88.44 101 VAL A C 1
ATOM 749 O O . VAL A 1 101 ? 3.205 15.984 11.93 1 88.44 101 VAL A O 1
ATOM 752 N N . PHE A 1 102 ? 4.336 14.438 10.852 1 84.25 102 PHE A N 1
ATOM 753 C CA . PHE A 1 102 ? 5.609 14.914 11.375 1 84.25 102 PHE A CA 1
ATOM 754 C C . PHE A 1 102 ? 5.922 16.312 10.859 1 84.25 102 PHE A C 1
ATOM 756 O O . PHE A 1 102 ? 6.492 17.141 11.578 1 84.25 102 PHE A O 1
ATOM 763 N N . PHE A 1 103 ? 5.453 16.578 9.703 1 82.19 103 PHE A N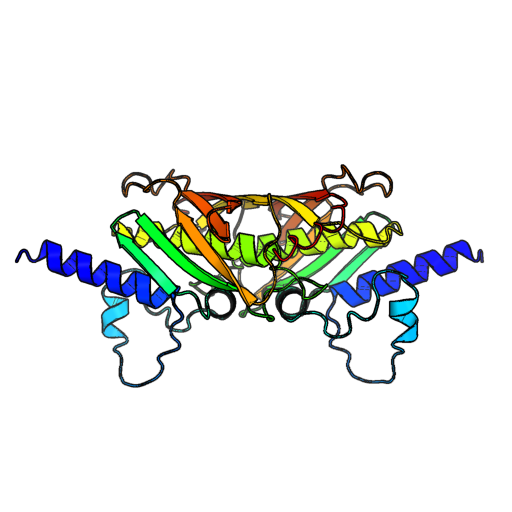 1
ATOM 764 C CA . PHE A 1 103 ? 5.711 17.891 9.125 1 82.19 103 PHE A CA 1
ATOM 765 C C . PHE A 1 103 ? 4.875 18.969 9.812 1 82.19 103 PHE A C 1
ATOM 767 O O . PHE A 1 103 ? 5.246 20.141 9.828 1 82.19 103 PHE A O 1
ATOM 774 N N . THR A 1 104 ? 3.787 18.609 10.414 1 85 104 THR A N 1
ATOM 775 C CA . THR A 1 104 ? 2.957 19.562 11.133 1 85 104 THR A CA 1
ATOM 776 C C . THR A 1 104 ? 3.652 20.031 12.414 1 85 104 THR A C 1
ATOM 778 O O . THR A 1 104 ? 3.27 21.047 13 1 85 104 THR A O 1
ATOM 781 N N . THR A 1 105 ? 4.664 19.25 12.906 1 83.94 105 THR A N 1
ATOM 782 C CA . THR A 1 105 ? 5.383 19.594 14.133 1 83.94 105 THR A CA 1
ATOM 783 C C . THR A 1 105 ? 6.652 20.391 13.805 1 83.94 105 THR A C 1
ATOM 785 O O . THR A 1 105 ? 7.406 20.75 14.703 1 83.94 105 THR A O 1
ATOM 788 N N . GLY A 1 106 ? 6.926 20.562 12.492 1 77.5 106 GLY A N 1
ATOM 789 C CA . GLY A 1 106 ? 8.109 21.297 12.078 1 77.5 106 GLY A CA 1
ATOM 790 C C . GLY A 1 106 ? 9.273 20.406 11.719 1 77.5 106 GLY A C 1
ATOM 791 O O . GLY A 1 106 ? 10.375 20.875 11.438 1 77.5 106 GLY A O 1
ATOM 792 N N . ALA A 1 107 ? 9.031 19.094 11.805 1 76.62 107 ALA A N 1
ATOM 793 C CA . ALA A 1 107 ? 10.094 18.172 11.398 1 76.62 107 ALA A CA 1
ATOM 794 C C . ALA A 1 107 ? 10.492 18.406 9.945 1 76.62 107 ALA A C 1
ATOM 796 O O . ALA A 1 107 ? 9.641 18.656 9.094 1 76.62 107 ALA A O 1
ATOM 797 N N . ALA A 1 108 ? 11.781 18.219 9.648 1 71 108 ALA A N 1
ATOM 798 C CA . ALA A 1 108 ? 12.305 18.438 8.297 1 71 108 ALA A CA 1
ATOM 799 C C . ALA A 1 108 ? 12.047 17.219 7.418 1 71 108 ALA A C 1
ATOM 801 O O . ALA A 1 108 ? 12.039 17.328 6.188 1 71 108 ALA A O 1
ATOM 802 N N . THR A 1 109 ? 11.953 16.078 8.039 1 73.75 109 THR A N 1
ATOM 803 C CA . THR A 1 109 ? 11.695 14.828 7.336 1 73.75 109 THR A CA 1
ATOM 804 C C . THR A 1 109 ? 10.828 13.898 8.18 1 73.75 109 THR A C 1
ATOM 806 O O . THR A 1 109 ? 10.812 14.008 9.406 1 73.75 109 THR A O 1
ATOM 809 N N . SER A 1 110 ? 10.078 13.141 7.539 1 73.69 110 SER A N 1
ATOM 810 C CA . SER A 1 110 ? 9.359 12.086 8.242 1 73.69 110 SER A CA 1
ATOM 811 C C . SER A 1 110 ? 10.219 10.836 8.398 1 73.69 110 SER A C 1
ATOM 813 O O . SER A 1 110 ? 9.898 9.945 9.188 1 73.69 110 SER A O 1
ATOM 815 N N . GLY A 1 111 ? 11.391 10.828 7.699 1 75.5 111 GLY A N 1
ATOM 816 C CA . GLY A 1 111 ? 12.18 9.609 7.664 1 75.5 111 GLY A CA 1
ATOM 817 C C . GLY A 1 111 ? 11.617 8.555 6.73 1 75.5 111 GLY A C 1
ATOM 818 O O . GLY A 1 111 ? 10.875 8.875 5.801 1 75.5 111 GLY A O 1
ATOM 819 N N . VAL A 1 112 ? 12.227 7.324 6.812 1 77.31 112 VAL A N 1
ATOM 820 C CA . VAL A 1 112 ? 11.773 6.18 6.027 1 77.31 112 VAL A CA 1
ATOM 821 C C . VAL A 1 112 ? 11.125 5.145 6.945 1 77.31 112 VAL A C 1
ATOM 823 O O . VAL A 1 112 ? 11.609 4.898 8.055 1 77.31 112 VAL A O 1
ATOM 826 N N . SER A 1 113 ? 9.938 4.703 6.578 1 85 113 SER A N 1
ATOM 827 C CA . SER A 1 113 ? 9.258 3.721 7.414 1 85 113 SER A CA 1
ATOM 828 C C . SER A 1 113 ? 10.039 2.41 7.473 1 85 113 SER A C 1
ATOM 830 O O . SER A 1 113 ? 10.414 1.859 6.438 1 85 113 SER A O 1
ATOM 832 N N . VAL A 1 114 ? 10.219 1.923 8.672 1 90 114 VAL A N 1
ATOM 833 C CA . VAL A 1 114 ? 10.891 0.639 8.82 1 90 114 VAL A CA 1
ATOM 834 C C . VAL A 1 114 ? 9.867 -0.458 9.102 1 90 114 VAL A C 1
ATOM 836 O O . VAL A 1 114 ? 10.172 -1.646 8.961 1 90 114 VAL A O 1
ATOM 839 N N . ASP A 1 115 ? 8.641 0.033 9.547 1 92.56 115 ASP A N 1
ATOM 840 C CA . ASP A 1 115 ? 7.539 -0.908 9.719 1 92.56 115 ASP A CA 1
ATOM 841 C C . ASP A 1 115 ? 6.203 -0.26 9.367 1 92.56 115 ASP A C 1
ATOM 843 O O . ASP A 1 115 ? 5.93 0.873 9.766 1 92.56 115 ASP A O 1
ATOM 847 N N . ILE A 1 116 ? 5.441 -0.929 8.656 1 94.62 116 ILE A N 1
ATOM 848 C CA . ILE A 1 116 ? 4.039 -0.597 8.43 1 94.62 116 ILE A CA 1
ATOM 849 C C . ILE A 1 116 ? 3.164 -1.809 8.742 1 94.62 116 ILE A C 1
ATOM 851 O O . ILE A 1 116 ? 3.314 -2.867 8.133 1 94.62 116 ILE A O 1
ATOM 855 N N . ASN A 1 117 ? 2.303 -1.662 9.727 1 95.88 117 ASN A N 1
ATOM 856 C CA . ASN A 1 117 ? 1.354 -2.689 10.141 1 95.88 117 ASN A CA 1
ATOM 857 C C . ASN A 1 117 ? -0.086 -2.188 10.07 1 95.88 117 ASN A C 1
ATOM 859 O O . ASN A 1 117 ? -0.439 -1.208 10.727 1 95.88 117 ASN A O 1
ATOM 863 N N . VAL A 1 118 ? -0.852 -2.867 9.312 1 96.94 118 VAL A N 1
ATOM 864 C CA . VAL A 1 118 ? -2.236 -2.439 9.148 1 96.94 118 VAL A CA 1
ATOM 865 C C . VAL A 1 118 ? -3.178 -3.602 9.461 1 96.94 118 VAL A C 1
ATOM 867 O O . VAL A 1 118 ? -2.996 -4.707 8.945 1 96.94 118 VAL A O 1
ATOM 870 N N . SER A 1 119 ? -4.129 -3.332 10.305 1 96.25 119 SER A N 1
ATOM 871 C CA . SER A 1 119 ? -5.23 -4.246 10.586 1 96.25 119 SER A CA 1
ATOM 872 C C . SER A 1 119 ? -6.523 -3.77 9.93 1 96.25 119 SER A C 1
ATOM 874 O O . SER A 1 119 ? -6.941 -2.627 10.125 1 96.25 119 SER A O 1
ATOM 876 N N . TYR A 1 120 ? -7.102 -4.621 9.156 1 94.88 120 TYR A N 1
ATOM 877 C CA . TYR A 1 120 ? -8.328 -4.312 8.43 1 94.88 120 TYR A CA 1
ATOM 878 C C . TYR A 1 120 ? -9.539 -4.906 9.125 1 94.88 120 TYR A C 1
ATOM 880 O O . TYR A 1 120 ? -9.703 -6.129 9.18 1 94.88 120 TYR A O 1
ATOM 888 N N . LEU A 1 121 ? -10.414 -4.059 9.578 1 94 121 LEU A N 1
ATOM 889 C CA . LEU A 1 121 ? -11.547 -4.477 10.398 1 94 121 LEU A CA 1
ATOM 890 C C . LEU A 1 121 ? -12.82 -4.559 9.562 1 94 121 LEU A C 1
ATOM 892 O O . LEU A 1 121 ? -13.641 -5.457 9.758 1 94 121 LEU A O 1
ATOM 896 N N . GLU A 1 122 ? -13.008 -3.576 8.719 1 93.5 122 GLU A N 1
ATOM 897 C CA . GLU A 1 122 ? -14.172 -3.508 7.836 1 93.5 122 GLU A CA 1
ATOM 898 C C . GLU A 1 122 ? -13.789 -2.984 6.457 1 93.5 122 GLU A C 1
ATOM 900 O O . GLU A 1 122 ? -12.898 -2.133 6.332 1 93.5 122 GLU A O 1
ATOM 905 N N . ALA A 1 123 ? -14.492 -3.486 5.453 1 93.06 123 ALA A N 1
ATOM 906 C CA . ALA A 1 123 ? -14.273 -2.994 4.094 1 93.06 123 ALA A CA 1
ATOM 907 C C . ALA A 1 123 ? -14.859 -1.595 3.918 1 93.06 123 ALA A C 1
ATOM 909 O O . ALA A 1 123 ? -15.828 -1.231 4.582 1 93.06 123 ALA A O 1
ATOM 910 N N . ILE A 1 124 ? -14.211 -0.791 3.117 1 95.25 124 ILE A N 1
ATOM 911 C CA . ILE A 1 124 ? -14.742 0.508 2.727 1 95.25 124 ILE A CA 1
ATOM 912 C C . ILE A 1 124 ? -15.227 0.453 1.277 1 95.25 124 ILE A C 1
ATOM 914 O O . ILE A 1 124 ? -14.438 0.175 0.367 1 95.25 124 ILE A O 1
ATOM 918 N N . TYR A 1 125 ? -16.469 0.772 1.035 1 94.56 125 TYR A N 1
ATOM 919 C CA . TYR A 1 125 ? -17.078 0.656 -0.284 1 94.56 125 TYR A CA 1
ATOM 920 C C . TYR A 1 125 ? -16.641 1.798 -1.192 1 94.56 125 TYR A C 1
ATOM 922 O O . TYR A 1 125 ? -16.391 2.912 -0.724 1 94.56 125 TYR A O 1
ATOM 930 N N . VAL A 1 126 ? -16.594 1.432 -2.439 1 93.5 126 VAL A N 1
ATOM 931 C CA . VAL A 1 126 ? -16.328 2.455 -3.445 1 93.5 126 VAL A CA 1
ATOM 932 C C . VAL A 1 126 ? -17.344 3.586 -3.311 1 93.5 126 VAL A C 1
ATOM 934 O O . VAL A 1 126 ? -18.5 3.352 -2.939 1 93.5 126 VAL A O 1
ATOM 937 N N . HIS A 1 127 ? -16.906 4.848 -3.561 1 94.56 127 HIS A N 1
ATOM 938 C CA . HIS A 1 127 ? -17.688 6.082 -3.566 1 94.56 127 HIS A CA 1
ATOM 939 C C . HIS A 1 127 ? -18.141 6.457 -2.158 1 94.56 127 HIS A C 1
ATOM 941 O O . HIS A 1 127 ? -18.734 7.512 -1.954 1 94.56 127 HIS A O 1
ATOM 947 N N . ARG A 1 128 ? -17.891 5.691 -1.125 1 95.88 128 ARG A N 1
ATOM 948 C CA . ARG A 1 128 ? -18.188 6.047 0.256 1 95.88 128 ARG A CA 1
ATOM 949 C C . ARG A 1 128 ? -17.203 7.074 0.793 1 95.88 128 ARG A C 1
ATOM 951 O O . ARG A 1 128 ? -16.016 7.047 0.443 1 95.88 128 ARG A O 1
ATOM 958 N N . SER A 1 129 ? -17.766 7.918 1.63 1 97.12 129 SER A N 1
ATOM 959 C CA . SER A 1 129 ? -16.906 8.859 2.34 1 97.12 129 SER A CA 1
ATOM 960 C C . SER A 1 129 ? -16.25 8.203 3.553 1 97.12 129 SER A C 1
ATOM 962 O O . SER A 1 129 ? -16.938 7.57 4.363 1 97.12 129 SER A O 1
ATOM 964 N N . ALA A 1 130 ? -14.922 8.344 3.615 1 97.88 130 ALA A N 1
ATOM 965 C CA . ALA A 1 130 ? -14.156 7.812 4.742 1 97.88 130 ALA A CA 1
ATOM 966 C C . ALA A 1 130 ? -13.234 8.875 5.324 1 97.88 130 ALA A C 1
ATOM 968 O O . ALA A 1 130 ? -12.93 9.875 4.664 1 97.88 130 ALA A O 1
ATOM 969 N N . SER A 1 131 ? -12.945 8.719 6.559 1 97.56 131 SER A N 1
ATOM 970 C CA . SER A 1 131 ? -11.977 9.586 7.23 1 97.56 131 SER A CA 1
ATOM 971 C C . SER A 1 131 ? -10.703 8.828 7.578 1 97.56 131 SER A C 1
ATOM 973 O O . SER A 1 131 ? -10.734 7.605 7.742 1 97.56 131 SER A O 1
ATOM 975 N N . ILE A 1 132 ? -9.602 9.5 7.613 1 97.44 132 ILE A N 1
ATOM 976 C CA . ILE A 1 132 ? -8.32 8.961 8.047 1 97.44 132 ILE A CA 1
ATOM 977 C C . ILE A 1 132 ? -7.57 10.008 8.875 1 97.44 132 ILE A C 1
ATOM 979 O O . ILE A 1 132 ? -7.527 11.18 8.5 1 97.44 132 ILE A O 1
ATOM 983 N N . GLY A 1 133 ? -7.016 9.594 9.969 1 95.31 133 GLY A N 1
ATOM 984 C CA . GLY A 1 133 ? -6.27 10.5 10.828 1 95.31 133 GLY A CA 1
ATOM 985 C C . GLY A 1 133 ? -5.59 9.797 11.992 1 95.31 133 GLY A C 1
ATOM 986 O O . GLY A 1 133 ? -5.664 8.578 12.117 1 95.31 133 GLY A O 1
ATOM 987 N N . MET A 1 134 ? -4.895 10.602 12.758 1 90.25 134 MET A N 1
ATOM 988 C CA . MET A 1 134 ? -4.141 10.07 13.883 1 90.25 134 MET A CA 1
ATOM 989 C C . MET A 1 134 ? -5.059 9.773 15.062 1 90.25 134 MET A C 1
ATOM 991 O O . MET A 1 134 ? -5.961 10.555 15.367 1 90.25 134 MET A O 1
ATOM 995 N N . MET A 1 135 ? -4.785 8.625 15.648 1 82.31 135 MET A N 1
ATOM 996 C CA . MET A 1 135 ? -5.531 8.281 16.859 1 82.31 135 MET A CA 1
ATOM 997 C C . MET A 1 135 ? -5.039 9.094 18.047 1 82.31 135 MET A C 1
ATOM 999 O O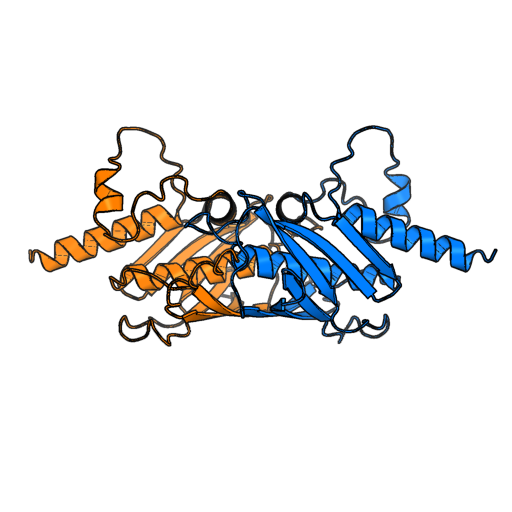 . MET A 1 135 ? -5.812 9.391 18.969 1 82.31 135 MET A O 1
ATOM 1003 N N . ARG A 1 136 ? -3.781 9.391 18.031 1 81.25 136 ARG A N 1
ATOM 1004 C CA . ARG A 1 136 ? -3.162 10.227 19.047 1 81.25 136 ARG A CA 1
ATOM 1005 C C . ARG A 1 136 ? -2.15 11.188 18.438 1 81.25 136 ARG A C 1
ATOM 1007 O O . ARG A 1 136 ? -1.513 10.859 17.422 1 81.25 136 ARG A O 1
ATOM 1014 N N . PRO A 1 137 ? -2.076 12.344 19 1 75.56 137 PRO A N 1
ATOM 1015 C CA . PRO A 1 137 ? -1.067 13.273 18.5 1 75.56 137 PRO A CA 1
ATOM 1016 C C . PRO A 1 137 ? 0.353 12.727 18.609 1 75.56 137 PRO A C 1
ATOM 1018 O O . PRO A 1 137 ? 0.65 11.961 19.531 1 75.56 137 PRO A O 1
ATOM 1021 N N . VAL A 1 138 ? 1.097 12.992 17.641 1 75.69 138 VAL A N 1
ATOM 1022 C CA . VAL A 1 138 ? 2.506 12.617 17.672 1 75.69 138 VAL A CA 1
ATOM 1023 C C . VAL A 1 138 ? 3.35 13.812 18.125 1 75.69 138 VAL A C 1
ATOM 1025 O O . VAL A 1 138 ? 3.006 14.961 17.844 1 75.69 138 VAL A O 1
ATOM 1028 N N . ASP A 1 139 ? 4.273 13.539 19 1 64.38 139 ASP A N 1
ATOM 1029 C CA . ASP A 1 139 ? 5.156 14.625 19.422 1 64.38 139 ASP A CA 1
ATOM 1030 C C . ASP A 1 139 ? 6.395 14.703 18.531 1 64.38 139 ASP A C 1
ATOM 1032 O O . ASP A 1 139 ? 6.855 13.688 18 1 64.38 139 ASP A O 1
ATOM 1036 N N . GLU A 1 140 ? 6.789 15.938 18.047 1 58.28 140 GLU A N 1
ATOM 1037 C CA . GLU A 1 140 ? 7.984 16.234 17.266 1 58.28 140 GLU A CA 1
ATOM 1038 C C . GLU A 1 140 ? 9.133 15.305 17.641 1 58.28 140 GLU A C 1
ATOM 1040 O O . GLU A 1 140 ? 9.844 14.805 16.766 1 58.28 140 GLU A O 1
ATOM 1045 N N . LEU A 1 141 ? 9.5 15.344 18.906 1 53 141 LEU A N 1
ATOM 1046 C CA . LEU A 1 141 ? 10.711 14.727 19.438 1 53 141 LEU A CA 1
ATOM 1047 C C . LEU A 1 141 ? 10.719 13.227 19.172 1 53 141 LEU A C 1
ATOM 1049 O O . LEU A 1 141 ? 11.758 12.578 19.297 1 53 141 LEU A O 1
ATOM 1053 N N . ASP A 1 142 ? 9.672 12.781 18.531 1 57.16 142 ASP A N 1
ATOM 1054 C CA . ASP A 1 142 ? 9.555 11.328 18.5 1 57.16 142 ASP A CA 1
ATOM 1055 C C . ASP A 1 142 ? 9.734 10.805 17.078 1 57.16 142 ASP A C 1
ATOM 1057 O O . ASP A 1 142 ? 9.156 9.773 16.703 1 57.16 142 ASP A O 1
ATOM 1061 N N . THR A 1 143 ? 10.344 11.531 16.25 1 55.53 143 THR A N 1
ATOM 1062 C CA . THR A 1 143 ? 10.406 11.078 14.867 1 55.53 143 THR A CA 1
ATOM 1063 C C . THR A 1 143 ? 11.203 9.789 14.758 1 55.53 143 THR A C 1
ATOM 1065 O O . THR A 1 143 ? 10.844 8.898 13.984 1 55.53 143 THR A O 1
ATOM 1068 N N . ALA A 1 144 ? 12.422 9.773 15.539 1 56.09 144 ALA A N 1
ATOM 1069 C CA . ALA A 1 144 ? 13.305 8.617 15.383 1 56.09 144 ALA A CA 1
ATOM 1070 C C . ALA A 1 144 ? 12.617 7.34 15.867 1 56.09 144 ALA A C 1
ATOM 1072 O O . ALA A 1 144 ? 12.93 6.246 15.398 1 56.09 144 ALA A O 1
ATOM 1073 N N . ALA A 1 145 ? 11.742 7.648 16.875 1 58.47 145 ALA A N 1
ATOM 1074 C CA . ALA A 1 145 ? 11.172 6.453 17.484 1 58.47 145 ALA A CA 1
ATOM 1075 C C . ALA A 1 145 ? 9.648 6.477 17.406 1 58.47 145 ALA A C 1
ATOM 1077 O O . ALA A 1 145 ? 8.977 5.598 17.953 1 58.47 145 ALA A O 1
ATOM 1078 N N . ALA A 1 146 ? 9.258 7.438 16.625 1 72.88 146 ALA A N 1
ATO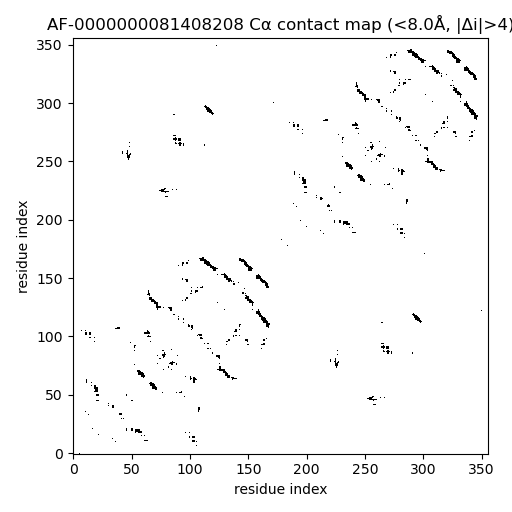M 1079 C CA . ALA A 1 146 ? 7.828 7.621 16.844 1 72.88 146 ALA A CA 1
ATOM 1080 C C . ALA A 1 146 ? 7.012 6.672 15.977 1 72.88 146 ALA A C 1
ATOM 1082 O O . ALA A 1 146 ? 7.336 6.449 14.812 1 72.88 146 ALA A O 1
ATOM 1083 N N . VAL A 1 147 ? 6.227 5.891 16.672 1 81.56 147 VAL A N 1
ATOM 1084 C CA . VAL A 1 147 ? 5.18 5.105 16.031 1 81.56 147 VAL A CA 1
ATOM 1085 C C . VAL A 1 147 ? 3.938 5.969 15.82 1 81.56 147 VAL A C 1
ATOM 1087 O O . VAL A 1 147 ? 3.482 6.645 16.75 1 81.56 147 VAL A O 1
ATOM 1090 N N . THR A 1 148 ? 3.562 6.125 14.625 1 88.75 148 THR A N 1
ATOM 1091 C CA . THR A 1 148 ? 2.291 6.785 14.359 1 88.75 148 THR A CA 1
ATOM 1092 C C . THR A 1 148 ? 1.157 5.77 14.281 1 88.75 148 THR A C 1
ATOM 1094 O O . THR A 1 148 ? 1.332 4.676 13.75 1 88.75 148 THR A O 1
ATOM 1097 N N . VAL A 1 149 ? 0.078 6.121 14.945 1 90.12 149 VAL A N 1
ATOM 1098 C CA . VAL A 1 149 ? -1.127 5.297 14.891 1 90.12 149 VAL A CA 1
ATOM 1099 C C . VAL A 1 149 ? -2.203 6.02 14.078 1 90.12 149 VAL A C 1
ATOM 1101 O O . VAL A 1 149 ? -2.703 7.066 14.492 1 90.12 149 VAL A O 1
ATOM 1104 N N . THR A 1 150 ? -2.518 5.508 12.93 1 93.88 150 THR A N 1
ATOM 1105 C CA . THR A 1 150 ? -3.488 6.074 12 1 93.88 150 THR A CA 1
ATOM 1106 C C . THR A 1 150 ? -4.703 5.164 11.859 1 93.88 150 THR A C 1
ATOM 1108 O O . THR A 1 150 ? -4.566 3.939 11.82 1 93.88 150 THR A O 1
ATOM 1111 N N . SER A 1 151 ? -5.863 5.789 11.859 1 95.94 151 SER A N 1
ATOM 1112 C CA . SER A 1 151 ? -7.078 5 11.695 1 95.94 151 SER A CA 1
ATOM 1113 C C . SER A 1 151 ? -7.961 5.566 10.586 1 95.94 151 SER A C 1
ATOM 1115 O O . SER A 1 151 ? -7.973 6.773 10.352 1 95.94 151 SER A O 1
ATOM 1117 N N . THR A 1 152 ? -8.625 4.664 9.875 1 96.94 152 THR A N 1
ATOM 1118 C CA . THR A 1 152 ? -9.695 5.047 8.961 1 96.94 152 THR A CA 1
ATOM 1119 C C . THR A 1 152 ? -11.055 4.734 9.57 1 96.94 152 THR A C 1
ATOM 1121 O O . THR A 1 152 ? -11.188 3.82 10.391 1 96.94 152 THR A O 1
ATOM 1124 N N . SER A 1 153 ? -12.047 5.504 9.188 1 97.38 153 SER A N 1
ATOM 1125 C CA . SER A 1 153 ? -13.406 5.277 9.664 1 97.38 153 SER A CA 1
ATOM 1126 C C . SER A 1 153 ? -14.438 5.676 8.617 1 97.38 153 SER A C 1
ATOM 1128 O O . SER A 1 153 ? -14.156 6.512 7.754 1 97.38 153 SER A O 1
ATOM 1130 N N . VAL A 1 154 ? -15.547 4.988 8.656 1 96.12 154 VAL A N 1
ATOM 1131 C CA . VAL A 1 154 ? -16.734 5.336 7.895 1 96.12 154 VAL A CA 1
ATOM 1132 C C . VAL A 1 154 ? -17.906 5.57 8.844 1 96.12 154 VAL A C 1
ATOM 1134 O O . VAL A 1 154 ? -18.281 4.68 9.609 1 96.12 154 VAL A O 1
ATOM 1137 N N . THR A 1 155 ? -18.453 6.809 8.875 1 94.62 155 THR A N 1
ATOM 1138 C CA . THR A 1 155 ? -19.578 7.18 9.734 1 94.62 155 THR A CA 1
ATOM 1139 C C . THR A 1 155 ? -19.266 6.844 11.188 1 94.62 155 THR A C 1
ATOM 1141 O O . THR A 1 155 ? -20.109 6.246 11.875 1 94.62 155 THR A O 1
ATOM 1144 N N . GLY A 1 156 ? -18.016 7.039 11.57 1 93.06 156 GLY A N 1
ATOM 1145 C CA . GLY A 1 156 ? -17.625 6.902 12.961 1 93.06 156 GLY A CA 1
ATOM 1146 C C . GLY A 1 156 ? -17.219 5.488 13.328 1 93.06 156 GLY A C 1
ATOM 1147 O O . GLY A 1 156 ? -16.766 5.242 14.445 1 93.06 156 GLY A O 1
ATOM 1148 N N . ILE A 1 157 ? -17.375 4.543 12.406 1 95.5 157 ILE A N 1
ATOM 1149 C CA . ILE A 1 157 ? -16.969 3.162 12.656 1 95.5 157 ILE A CA 1
ATOM 1150 C C . ILE A 1 157 ? -15.555 2.938 12.125 1 95.5 157 ILE A C 1
ATOM 1152 O O . ILE A 1 157 ? -15.289 3.146 10.938 1 95.5 157 ILE A O 1
ATOM 1156 N N . THR A 1 158 ? -14.703 2.49 13.023 1 96.75 158 THR A N 1
ATOM 1157 C CA . THR A 1 158 ? -13.32 2.232 12.633 1 96.75 158 THR A CA 1
ATOM 1158 C C . THR A 1 158 ? -13.25 1.088 11.625 1 96.75 158 THR A C 1
ATOM 1160 O O . THR A 1 158 ? -13.844 0.03 11.836 1 96.75 158 THR A O 1
ATOM 1163 N N . THR A 1 159 ? -12.539 1.294 10.492 1 97.06 159 THR A N 1
ATOM 1164 C CA . THR A 1 159 ? -12.438 0.271 9.461 1 97.06 159 THR A CA 1
ATOM 1165 C C . THR A 1 159 ? -11.023 -0.293 9.398 1 97.06 159 THR A C 1
ATOM 1167 O O . THR A 1 159 ? -10.812 -1.398 8.891 1 97.06 159 THR A O 1
ATOM 1170 N N . CYS A 1 160 ? -10.031 0.479 9.82 1 96.12 160 CYS A N 1
ATOM 1171 C CA . CYS A 1 160 ? -8.648 0.018 9.836 1 96.12 160 CYS A CA 1
ATOM 1172 C C . CYS A 1 160 ? -7.836 0.753 10.891 1 96.12 160 CYS A C 1
ATOM 1174 O O . CYS A 1 160 ? -8.125 1.911 11.203 1 96.12 160 CYS A O 1
ATOM 1176 N N . ASP A 1 161 ? -6.852 0.079 11.469 1 95.88 161 ASP A N 1
ATOM 1177 C CA . ASP A 1 161 ? -5.805 0.673 12.297 1 95.88 161 ASP A CA 1
ATOM 1178 C C . ASP A 1 161 ? -4.418 0.38 11.719 1 95.88 161 ASP A C 1
ATOM 1180 O O . ASP A 1 161 ? -4.113 -0.763 11.375 1 95.88 161 ASP A O 1
ATOM 1184 N N . GLY A 1 162 ? -3.666 1.374 11.594 1 95.94 162 GLY A N 1
ATOM 1185 C CA . GLY A 1 162 ? -2.324 1.242 11.047 1 95.94 162 GLY A CA 1
ATOM 1186 C C . GLY A 1 162 ? -1.255 1.829 11.953 1 95.94 162 GLY A C 1
ATOM 1187 O O . GLY A 1 162 ? -1.451 2.891 12.547 1 95.94 162 GLY A O 1
ATOM 1188 N N . TYR A 1 163 ? -0.121 1.102 12.07 1 92.5 163 TYR A N 1
ATOM 1189 C CA . TYR A 1 163 ? 1.071 1.541 12.781 1 92.5 163 TYR A CA 1
ATOM 1190 C C . TYR A 1 163 ? 2.246 1.724 11.828 1 92.5 163 TYR A C 1
ATOM 1192 O O . TYR A 1 163 ? 2.529 0.847 11.008 1 92.5 163 TYR A O 1
ATOM 1200 N N . THR A 1 164 ? 2.811 2.844 11.844 1 91.38 164 THR A N 1
ATOM 1201 C CA . THR A 1 164 ? 4.004 3.1 11.047 1 91.38 164 THR A CA 1
ATOM 1202 C C . THR A 1 164 ? 5.148 3.6 11.93 1 91.38 164 THR A C 1
ATOM 1204 O O . THR A 1 164 ? 4.922 4.344 12.883 1 91.38 164 THR A O 1
ATOM 1207 N N . LYS A 1 165 ? 6.309 3.164 11.656 1 86.88 165 LYS A N 1
ATOM 1208 C CA . LYS A 1 165 ? 7.508 3.59 12.367 1 86.88 165 LYS A CA 1
ATOM 1209 C C . LYS A 1 165 ? 8.523 4.219 11.414 1 86.88 165 LYS A C 1
ATOM 1211 O O . LYS A 1 165 ? 9.383 3.523 10.875 1 86.88 165 LYS A O 1
ATOM 1216 N N . PRO A 1 166 ? 8.422 5.473 11.297 1 78.12 166 PRO A N 1
ATOM 1217 C CA . PRO A 1 166 ? 9.43 6.156 10.484 1 78.12 166 PRO A CA 1
ATOM 1218 C C . PRO A 1 166 ? 10.75 6.34 11.227 1 78.12 166 PRO A C 1
ATOM 1220 O O . PRO A 1 166 ? 10.766 6.555 12.438 1 78.12 166 PRO A O 1
ATOM 1223 N N . THR A 1 167 ? 11.859 5.957 10.672 1 73.38 167 THR A N 1
ATOM 1224 C CA . THR A 1 167 ? 13.18 6.176 11.242 1 73.38 167 THR A CA 1
ATOM 1225 C C . THR A 1 167 ? 14.008 7.109 10.359 1 73.38 167 THR A C 1
ATOM 1227 O O . THR A 1 167 ? 13.93 7.035 9.133 1 73.38 167 THR A O 1
ATOM 1230 N N . PRO A 1 168 ? 14.625 8.031 11.047 1 61.91 168 PRO A N 1
ATOM 1231 C CA . PRO A 1 168 ? 15.516 8.906 10.273 1 61.91 168 PRO A CA 1
ATOM 1232 C C . PRO A 1 168 ? 16.641 8.141 9.586 1 61.91 168 PRO A C 1
ATOM 1234 O O . PRO A 1 168 ? 17.234 7.23 10.18 1 61.91 168 PRO A O 1
ATOM 1237 N N . ARG A 1 169 ? 16.531 7.43 8.484 1 54.84 169 ARG A N 1
ATOM 1238 C CA . ARG A 1 169 ? 17.656 6.691 7.91 1 54.84 169 ARG A CA 1
ATOM 1239 C C . ARG A 1 169 ? 18.812 7.625 7.578 1 54.84 169 ARG A C 1
ATOM 1241 O O . ARG A 1 169 ? 18.594 8.727 7.07 1 54.84 169 ARG A O 1
ATOM 1248 N N . PRO A 1 170 ? 20.078 7.391 8.164 1 46.78 170 PRO A N 1
ATOM 1249 C CA . PRO A 1 170 ? 21.188 7.973 7.402 1 46.78 170 PRO A CA 1
ATOM 1250 C C . PRO A 1 170 ? 21.094 7.691 5.906 1 46.78 170 PRO A C 1
ATOM 1252 O O . PRO A 1 170 ? 20.469 6.707 5.496 1 46.78 170 PRO A O 1
ATOM 1255 N N . PRO A 1 171 ? 21.281 8.688 5.023 1 40.75 171 PRO A N 1
ATOM 1256 C CA . PRO A 1 171 ? 21.359 8.344 3.604 1 40.75 171 PRO A CA 1
ATOM 1257 C C . PRO A 1 171 ? 22.016 6.988 3.357 1 40.75 171 PRO A C 1
ATOM 1259 O O . PRO A 1 171 ? 23.031 6.664 3.992 1 40.75 171 PRO A O 1
ATOM 1262 N N . ILE A 1 172 ? 21.281 5.902 3.217 1 41.41 172 ILE A N 1
ATOM 1263 C CA . ILE A 1 172 ? 22.062 4.711 2.873 1 41.41 172 ILE A CA 1
ATOM 1264 C C . ILE A 1 172 ? 23.156 5.078 1.887 1 41.41 172 ILE A C 1
ATOM 1266 O O . ILE A 1 172 ? 22.906 5.73 0.871 1 41.41 172 ILE A O 1
ATOM 1270 N N . ALA A 1 173 ? 24.469 5.094 2.348 1 37.19 173 ALA A N 1
ATOM 1271 C CA . ALA A 1 173 ? 25.594 5.32 1.433 1 37.19 173 ALA A CA 1
ATOM 1272 C C . ALA A 1 173 ? 25.391 4.562 0.124 1 37.19 173 ALA A C 1
ATOM 1274 O O . ALA A 1 173 ? 24.953 3.412 0.128 1 37.19 173 ALA A O 1
ATOM 1275 N N . PRO A 1 174 ? 25.297 5.305 -1.003 1 33.66 174 PRO A N 1
ATOM 1276 C CA . PRO A 1 174 ? 25.281 4.555 -2.26 1 33.66 174 PRO A CA 1
ATOM 1277 C C . PRO A 1 174 ? 26.203 3.34 -2.24 1 33.66 174 PRO A C 1
ATOM 1279 O O . PRO A 1 174 ? 27.25 3.367 -1.594 1 33.66 174 PRO A O 1
ATOM 1282 N N . ALA A 1 175 ? 25.703 2.117 -2.283 1 34.09 175 ALA A N 1
ATOM 1283 C CA . ALA A 1 175 ? 26.703 1.064 -2.418 1 34.09 175 ALA A CA 1
ATOM 1284 C C . ALA A 1 175 ? 27.891 1.534 -3.266 1 34.09 175 ALA A C 1
ATOM 1286 O O . ALA A 1 175 ? 27.703 2.242 -4.258 1 34.09 175 ALA A O 1
ATOM 1287 N N . SER A 1 176 ? 29.078 1.608 -2.678 1 30.06 176 SER A N 1
ATOM 1288 C CA . SER A 1 176 ? 30.297 1.83 -3.439 1 30.06 176 SER A CA 1
ATOM 1289 C C . SER A 1 176 ? 30.266 1.09 -4.773 1 30.06 176 SER A C 1
ATOM 1291 O O . SER A 1 176 ? 29.875 -0.076 -4.832 1 30.06 176 SER A O 1
ATOM 1293 N N . ARG A 1 177 ? 30.094 1.714 -5.883 1 28.08 177 ARG A N 1
ATOM 1294 C CA . ARG A 1 177 ? 30.562 1.191 -7.16 1 28.08 177 ARG A CA 1
ATOM 1295 C C . ARG A 1 177 ? 31.938 0.524 -7.016 1 28.08 177 ARG A C 1
ATOM 1297 O O . ARG A 1 177 ? 32.906 1.186 -6.695 1 28.08 177 ARG A O 1
ATOM 1304 N N . ALA A 1 178 ? 32.094 -0.703 -6.422 1 23.27 178 ALA A N 1
ATOM 1305 C CA . ALA A 1 178 ? 33.281 -1.308 -7.02 1 23.27 178 ALA A CA 1
ATOM 1306 C C . ALA A 1 178 ? 33.062 -1.623 -8.492 1 23.27 178 ALA A C 1
ATOM 1308 O O . ALA A 1 178 ? 31.953 -1.983 -8.891 1 23.27 178 ALA A O 1
ATOM 1309 N N . MET B 1 1 ? -1.405 -38 -20.562 1 49.09 1 MET B N 1
ATOM 1310 C CA . MET B 1 1 ? -1.147 -36.719 -19.922 1 49.09 1 MET B CA 1
ATOM 1311 C C . MET B 1 1 ? -2.41 -36.188 -19.266 1 49.09 1 MET B C 1
ATOM 1313 O O . MET B 1 1 ? -3.428 -35.969 -19.922 1 49.09 1 MET B O 1
ATOM 1317 N N . ASN B 1 2 ? -2.631 -36.406 -17.938 1 65.94 2 ASN B N 1
ATOM 1318 C CA . ASN B 1 2 ? -3.844 -36.5 -17.125 1 65.94 2 ASN B CA 1
ATOM 1319 C C . ASN B 1 2 ? -4.562 -35.156 -17.078 1 65.94 2 ASN B C 1
ATOM 1321 O O . ASN B 1 2 ? -3.941 -34.094 -17.25 1 65.94 2 ASN B O 1
ATOM 1325 N N . ALA B 1 3 ? -5.824 -35.125 -17.484 1 73.88 3 ALA B N 1
ATOM 1326 C CA . ALA B 1 3 ? -6.773 -34 -17.453 1 73.88 3 ALA B CA 1
ATOM 1327 C C . ALA B 1 3 ? -6.512 -33.094 -16.25 1 73.88 3 ALA B C 1
ATOM 1329 O O . ALA B 1 3 ? -6.629 -31.875 -16.359 1 73.88 3 ALA B O 1
ATOM 1330 N N . ARG B 1 4 ? -6.121 -33.625 -15.234 1 72.06 4 ARG B N 1
ATOM 1331 C CA . ARG B 1 4 ? -5.82 -32.875 -14.023 1 72.06 4 ARG B CA 1
ATOM 1332 C C . ARG B 1 4 ? -4.59 -32 -14.227 1 72.06 4 ARG B C 1
ATOM 1334 O O . ARG B 1 4 ? -4.582 -30.828 -13.812 1 72.06 4 ARG B O 1
ATOM 1341 N N . LYS B 1 5 ? -3.686 -32.562 -14.898 1 75.69 5 LYS B N 1
ATOM 1342 C CA . LYS B 1 5 ? -2.445 -31.828 -15.141 1 75.69 5 LYS B CA 1
ATOM 1343 C C . LYS B 1 5 ? -2.676 -30.656 -16.094 1 75.69 5 LYS B C 1
ATOM 1345 O O . LYS B 1 5 ? -2.09 -29.594 -15.922 1 75.69 5 LYS B O 1
ATOM 1350 N N . GLU B 1 6 ? -3.516 -30.906 -16.953 1 73.75 6 GLU B N 1
ATOM 1351 C CA . GLU B 1 6 ? -3.844 -29.844 -17.922 1 73.75 6 GLU B CA 1
ATOM 1352 C C . GLU B 1 6 ? -4.598 -28.703 -17.25 1 73.75 6 GLU B C 1
ATOM 1354 O O . GLU B 1 6 ? -4.332 -27.531 -17.531 1 73.75 6 GLU B O 1
ATOM 1359 N N . ARG B 1 7 ? -5.469 -29.031 -16.375 1 70.25 7 ARG B N 1
ATOM 1360 C CA . ARG B 1 7 ? -6.215 -28.016 -15.641 1 70.25 7 ARG B CA 1
ATOM 1361 C C . ARG B 1 7 ? -5.293 -27.203 -14.742 1 70.25 7 ARG B C 1
ATOM 1363 O O . ARG B 1 7 ? -5.402 -25.969 -14.688 1 70.25 7 ARG B O 1
ATOM 1370 N N . GLU B 1 8 ? -4.426 -27.812 -14.102 1 76.25 8 GLU B N 1
ATOM 1371 C CA . GLU B 1 8 ? -3.447 -27.141 -13.242 1 76.25 8 GLU B CA 1
ATOM 1372 C C . GLU B 1 8 ? -2.588 -26.172 -14.039 1 76.25 8 GLU B C 1
ATOM 1374 O O . GLU B 1 8 ? -2.328 -25.047 -13.586 1 76.25 8 GLU B O 1
ATOM 1379 N N . ARG B 1 9 ? -2.238 -26.625 -15.156 1 75.75 9 ARG B N 1
ATOM 1380 C CA . ARG B 1 9 ? -1.408 -25.781 -16.016 1 75.75 9 ARG B CA 1
ATOM 1381 C C . ARG B 1 9 ? -2.174 -24.547 -16.469 1 75.75 9 ARG B C 1
ATOM 1383 O O . ARG B 1 9 ? -1.609 -23.453 -16.547 1 75.75 9 ARG B O 1
ATOM 1390 N N . MET B 1 10 ? -3.377 -24.766 -16.719 1 68.94 10 MET B N 1
ATOM 1391 C CA . MET B 1 10 ? -4.211 -23.656 -17.156 1 68.94 10 MET B CA 1
ATOM 1392 C C . MET B 1 10 ? -4.402 -22.641 -16.031 1 68.94 10 MET B C 1
ATOM 1394 O O . MET B 1 10 ? -4.352 -21.422 -16.266 1 68.94 10 MET B O 1
ATOM 1398 N N . GLU B 1 11 ? -4.547 -23.156 -14.914 1 76.88 11 GLU B N 1
ATOM 1399 C CA . GLU B 1 11 ? -4.711 -22.281 -13.75 1 76.88 11 GLU B CA 1
ATOM 1400 C C . GLU B 1 11 ? -3.447 -21.469 -13.484 1 76.88 11 GLU B C 1
ATOM 1402 O O . GLU B 1 11 ? -3.523 -20.266 -13.227 1 76.88 11 GLU B O 1
ATOM 1407 N N . LEU B 1 12 ? -2.363 -22.125 -13.672 1 85.88 12 LEU B N 1
ATOM 1408 C CA . LEU B 1 12 ? -1.098 -21.422 -13.438 1 85.88 12 LEU B CA 1
ATOM 1409 C C . LEU B 1 12 ? -0.863 -20.359 -14.492 1 85.88 12 LEU B C 1
ATOM 1411 O O . LEU B 1 12 ? -0.334 -19.281 -14.188 1 85.88 12 LEU B O 1
ATOM 1415 N N . LYS B 1 13 ? -1.276 -20.641 -15.68 1 82.5 13 LYS B N 1
ATOM 1416 C CA . LYS B 1 13 ? -1.136 -19.672 -16.766 1 82.5 13 LYS B CA 1
ATOM 1417 C C . LYS B 1 13 ? -1.973 -18.422 -16.516 1 82.5 13 LYS B C 1
ATOM 1419 O O . LYS B 1 13 ? -1.525 -17.312 -16.766 1 82.5 13 LYS B O 1
ATOM 1424 N N . VAL B 1 14 ? -3.109 -18.594 -15.984 1 78.38 14 VAL B N 1
ATOM 1425 C CA . VAL B 1 14 ? -4.016 -17.484 -15.711 1 78.38 14 VAL B CA 1
ATOM 1426 C C . VAL B 1 14 ? -3.436 -16.609 -14.594 1 78.38 14 VAL B C 1
ATOM 1428 O O . VAL B 1 14 ? -3.486 -15.383 -14.672 1 78.38 14 VAL B O 1
ATOM 1431 N N . VAL B 1 15 ? -2.867 -17.188 -13.602 1 81.38 15 VAL B N 1
ATOM 1432 C CA . VAL B 1 15 ? -2.25 -16.453 -12.5 1 81.38 15 VAL B CA 1
ATOM 1433 C C . VAL B 1 15 ? -1.071 -15.641 -13.023 1 81.38 15 VAL B C 1
ATOM 1435 O O . VAL B 1 15 ? -0.91 -14.469 -12.656 1 81.38 15 VAL B O 1
ATOM 1438 N N . LYS B 1 16 ? -0.345 -16.25 -13.844 1 84.75 16 LYS B N 1
ATOM 1439 C CA . LYS B 1 16 ? 0.8 -15.555 -14.438 1 84.75 16 LYS B CA 1
ATOM 1440 C C . LYS B 1 16 ? 0.355 -14.336 -15.242 1 84.75 16 LYS B C 1
ATOM 1442 O O . LYS B 1 16 ? 0.941 -13.258 -15.117 1 84.75 16 LYS B O 1
ATOM 1447 N N . GLU B 1 17 ? -0.628 -14.469 -16.047 1 80.56 17 GLU B N 1
ATOM 1448 C CA . GLU B 1 17 ? -1.145 -13.375 -16.875 1 80.56 17 GLU B CA 1
ATOM 1449 C C . GLU B 1 17 ? -1.677 -12.242 -16 1 80.56 17 GLU B C 1
ATOM 1451 O O . GLU B 1 17 ? -1.484 -11.062 -16.312 1 80.56 17 GLU B O 1
ATOM 1456 N N . TRP B 1 18 ? -2.305 -12.602 -14.961 1 77.12 18 TRP B N 1
ATOM 1457 C CA . TRP B 1 18 ? -2.811 -11.602 -14.023 1 77.12 18 TRP B CA 1
ATOM 1458 C C . TRP B 1 18 ? -1.665 -10.82 -13.391 1 77.12 18 TRP B C 1
ATOM 1460 O O . TRP B 1 18 ? -1.719 -9.586 -13.305 1 77.12 18 TRP B O 1
ATOM 1470 N N . LEU B 1 19 ? -0.698 -11.445 -12.953 1 82.56 19 LEU B N 1
ATOM 1471 C CA . LEU B 1 19 ? 0.445 -10.812 -12.297 1 82.56 19 LEU B CA 1
ATOM 1472 C C . LEU B 1 19 ? 1.162 -9.867 -13.258 1 82.56 19 LEU B C 1
ATOM 1474 O O . LEU B 1 19 ? 1.626 -8.797 -12.852 1 82.56 19 LEU B O 1
ATOM 1478 N N . GLU B 1 20 ? 1.305 -10.18 -14.477 1 82.31 20 GLU B N 1
ATOM 1479 C CA . GLU B 1 20 ? 2.111 -9.422 -15.43 1 82.31 20 GLU B CA 1
ATOM 1480 C C . GLU B 1 20 ? 1.272 -8.359 -16.141 1 82.31 20 GLU B C 1
ATOM 1482 O O . GLU B 1 20 ? 1.795 -7.586 -16.953 1 82.31 20 GLU B O 1
ATOM 1487 N N . GLY B 1 21 ? 0.162 -7.949 -15.727 1 63.78 21 GLY B N 1
ATOM 1488 C CA . GLY B 1 21 ? -0.673 -6.879 -16.25 1 63.78 21 GLY B CA 1
ATOM 1489 C C . GLY B 1 21 ? -1.438 -7.277 -17.5 1 63.78 21 GLY B C 1
ATOM 1490 O O . GLY B 1 21 ? -1.005 -8.156 -18.25 1 63.78 21 GLY B O 1
ATOM 1491 N N . GLY B 1 22 ? -2.707 -7.363 -17.641 1 46.91 22 GLY B N 1
ATOM 1492 C CA . GLY B 1 22 ? -3.572 -7.484 -18.812 1 46.91 22 GLY B CA 1
ATOM 1493 C C . GLY B 1 22 ? -3.109 -6.652 -19.984 1 46.91 22 GLY B C 1
ATOM 1494 O O . GLY B 1 22 ? -3.83 -6.512 -20.984 1 46.91 22 GLY B O 1
ATOM 1495 N N . GLY B 1 23 ? -2.098 -5.789 -20.047 1 40.22 23 GLY B N 1
ATOM 1496 C CA . GLY B 1 23 ? -1.987 -5.043 -21.281 1 40.22 23 GLY B CA 1
ATOM 1497 C C . GLY B 1 23 ? -1.936 -5.934 -22.516 1 40.22 23 GLY B C 1
ATOM 1498 O O . GLY B 1 23 ? -1.683 -5.457 -23.625 1 40.22 23 GLY B O 1
ATOM 1499 N N . GLY B 1 24 ? -1.729 -7.117 -22.672 1 35.22 24 GLY B N 1
ATOM 1500 C CA . GLY B 1 24 ? -1.917 -7.539 -24.062 1 35.22 24 GLY B CA 1
ATOM 1501 C C . GLY B 1 24 ? -3.32 -7.281 -24.578 1 35.22 24 GLY B C 1
ATOM 1502 O O . GLY B 1 24 ? -4.211 -8.117 -24.422 1 35.22 24 GLY B O 1
ATOM 1503 N N . GLY B 1 25 ? -3.828 -6.098 -24.547 1 33.12 25 GLY B N 1
ATOM 1504 C CA . GLY B 1 25 ? -4.898 -5.871 -25.516 1 33.12 25 GLY B CA 1
ATOM 1505 C C . GLY B 1 25 ? -4.562 -6.348 -26.906 1 33.12 25 GLY B C 1
ATOM 1506 O O . GLY B 1 25 ? -4.973 -5.734 -27.891 1 33.12 25 GLY B O 1
ATOM 1507 N N . GLY B 1 26 ? -3.523 -6.852 -27.469 1 31.25 26 GLY B N 1
ATOM 1508 C CA . GLY B 1 26 ? -3.953 -7.324 -28.781 1 31.25 26 GLY B CA 1
ATOM 1509 C C . GLY B 1 26 ? -5.348 -7.918 -28.766 1 31.25 26 GLY B C 1
ATOM 1510 O O . GLY B 1 26 ? -6.023 -7.914 -27.734 1 31.25 26 GLY B O 1
ATOM 1511 N N . GLY B 1 27 ? -5.629 -9.109 -29.609 1 29.59 27 GLY B N 1
ATOM 1512 C CA . GLY B 1 27 ? -6.801 -9.781 -30.141 1 29.59 27 GLY B CA 1
ATOM 1513 C C . GLY B 1 27 ? -7.879 -10.008 -29.109 1 29.59 27 GLY B C 1
ATOM 1514 O O . GLY B 1 27 ? -7.668 -9.75 -27.922 1 29.59 27 GLY B O 1
ATOM 1515 N N . GLY B 1 28 ? -9.031 -10.789 -29.5 1 30.69 28 GLY B N 1
ATOM 1516 C CA . GLY B 1 28 ? -10.188 -11.57 -29.094 1 30.69 28 GLY B CA 1
ATOM 1517 C C . GLY B 1 28 ? -10.008 -12.25 -27.75 1 30.69 28 GLY B C 1
ATOM 1518 O O . GLY B 1 28 ? -10.469 -13.375 -27.547 1 30.69 28 GLY B O 1
ATOM 1519 N N . GLU B 1 29 ? -9.055 -12.055 -27.125 1 32.59 29 GLU B N 1
ATOM 1520 C CA . GLU B 1 29 ? -8.797 -13.07 -26.109 1 32.59 29 GLU B CA 1
ATOM 1521 C C . GLU B 1 29 ? -9.906 -13.094 -25.062 1 32.59 29 GLU B C 1
ATOM 1523 O O . GLU B 1 29 ? -10.289 -12.055 -24.531 1 32.59 29 GLU B O 1
ATOM 1528 N N . SER B 1 30 ? -10.766 -14.227 -25.078 1 31.09 30 SER B N 1
ATOM 1529 C CA . SER B 1 30 ? -12.148 -14.586 -24.781 1 31.09 30 SER B CA 1
ATOM 1530 C C . SER B 1 30 ? -12.469 -14.344 -23.297 1 31.09 30 SER B C 1
ATOM 1532 O O . SER B 1 30 ? -11.695 -14.727 -22.422 1 31.09 30 SER B O 1
ATOM 1534 N N . LYS B 1 31 ? -13.227 -13.289 -22.844 1 38.53 31 LYS B N 1
ATOM 1535 C CA . LYS B 1 31 ? -14.203 -13.297 -21.766 1 38.53 31 LYS B CA 1
ATOM 1536 C C . LYS B 1 31 ? -14.391 -14.695 -21.188 1 38.53 31 LYS B C 1
ATOM 1538 O O . LYS B 1 31 ? -14.914 -14.859 -20.078 1 38.53 31 LYS B O 1
ATOM 1543 N N . GLU B 1 32 ? -14.289 -15.641 -22.031 1 32.94 32 GLU B N 1
ATOM 1544 C CA . GLU B 1 32 ? -14.562 -17.062 -21.797 1 32.94 32 GLU B CA 1
ATOM 1545 C C . GLU B 1 32 ? -13.477 -17.688 -20.938 1 32.94 32 GLU B C 1
ATOM 1547 O O . GLU B 1 32 ? -13.766 -18.562 -20.109 1 32.94 32 GLU B O 1
ATOM 1552 N N . GLU B 1 33 ? -12.195 -17.422 -21.156 1 33.38 33 GLU B N 1
ATOM 1553 C CA . GLU B 1 33 ? -11.195 -18.234 -20.469 1 33.38 33 GLU B CA 1
ATOM 1554 C C . GLU B 1 33 ? -10.969 -17.75 -19.047 1 33.38 33 GLU B C 1
ATOM 1556 O O . GLU B 1 33 ? -10.758 -18.562 -18.141 1 33.38 33 GLU B O 1
ATOM 1561 N N . MET B 1 34 ? -10.797 -16.438 -18.766 1 37.78 34 MET B N 1
ATOM 1562 C CA . MET B 1 34 ? -10.734 -16.031 -17.375 1 37.78 34 MET B CA 1
ATOM 1563 C C . MET B 1 34 ? -11.992 -16.453 -16.625 1 37.78 34 MET B C 1
ATOM 1565 O O . MET B 1 34 ? -11.977 -16.594 -15.398 1 37.78 34 MET B O 1
ATOM 1569 N N . ALA B 1 35 ? -13.266 -16.5 -17.234 1 37.88 35 ALA B N 1
ATOM 1570 C CA . ALA B 1 35 ? -14.484 -17.156 -16.766 1 37.88 35 ALA B CA 1
ATOM 1571 C C . ALA B 1 35 ? -14.195 -18.578 -16.312 1 37.88 35 ALA B C 1
ATOM 1573 O O . ALA B 1 35 ? -14.922 -19.125 -15.477 1 37.88 35 ALA B O 1
ATOM 1574 N N . ALA B 1 36 ? -13.375 -19.234 -16.922 1 35.75 36 ALA B N 1
ATOM 1575 C CA . ALA B 1 36 ? -13.133 -20.625 -16.562 1 35.75 36 ALA B CA 1
ATOM 1576 C C . ALA B 1 36 ? -12.594 -20.734 -15.133 1 35.75 36 ALA B C 1
ATOM 1578 O O . ALA B 1 36 ? -12.57 -21.828 -14.547 1 35.75 36 ALA B O 1
ATOM 1579 N N . VAL B 1 37 ? -11.703 -19.766 -14.648 1 36 37 VAL B N 1
ATOM 1580 C CA . VAL B 1 37 ? -11.523 -19.875 -13.211 1 36 37 VAL B CA 1
ATOM 1581 C C . VAL B 1 37 ? -12.742 -19.312 -12.484 1 36 37 VAL B C 1
ATOM 1583 O O . VAL B 1 37 ? -13.172 -18.188 -12.773 1 36 37 VAL B O 1
ATOM 1586 N N . GLY B 1 38 ? -13.742 -20.062 -12.375 1 36.22 38 GLY B N 1
ATOM 1587 C CA . GLY B 1 38 ? -15.117 -19.797 -11.984 1 36.22 38 GLY B CA 1
ATOM 1588 C C . GLY B 1 38 ? -15.336 -18.406 -11.422 1 36.22 38 GLY B C 1
ATOM 1589 O O . GLY B 1 38 ? -16.328 -17.766 -11.727 1 36.22 38 GLY B O 1
ATOM 1590 N N . GLY B 1 39 ? -14.922 -18.188 -10.164 1 34.88 39 GLY B N 1
ATOM 1591 C CA . GLY B 1 39 ? -15.32 -17.047 -9.359 1 34.88 39 GLY B CA 1
ATOM 1592 C C . GLY B 1 39 ? -14.586 -15.766 -9.734 1 34.88 39 GLY B C 1
ATOM 1593 O O . GLY B 1 39 ? -14.781 -14.727 -9.102 1 34.88 39 GLY B O 1
ATOM 1594 N N . TRP B 1 40 ? -13.461 -16.016 -10.273 1 37.44 40 TRP B N 1
ATOM 1595 C CA . TRP B 1 40 ? -12.75 -14.797 -10.656 1 37.44 40 TRP B CA 1
ATOM 1596 C C . TRP B 1 40 ? -13.445 -14.102 -11.82 1 37.44 40 TRP B C 1
ATOM 1598 O O . TRP B 1 40 ? -13.328 -14.539 -12.969 1 37.44 40 TRP B O 1
ATOM 1608 N N . GLU B 1 41 ? -14.828 -14.422 -12.141 1 34.88 41 GLU B N 1
ATOM 1609 C CA . GLU B 1 41 ? -15.648 -13.922 -13.234 1 34.88 41 GLU B CA 1
ATOM 1610 C C . GLU B 1 41 ? -15.094 -12.609 -13.789 1 34.88 41 GLU B C 1
ATOM 1612 O O . GLU B 1 41 ? -14.188 -12.016 -13.203 1 34.88 41 GLU B O 1
ATOM 1617 N N . GLU B 1 42 ? -16.094 -11.812 -14.289 1 36.75 42 GLU B N 1
ATOM 1618 C CA . GLU B 1 42 ? -16.266 -10.711 -15.227 1 36.75 42 GLU B CA 1
ATOM 1619 C C . GLU B 1 42 ? -15.367 -9.539 -14.867 1 36.75 42 GLU B C 1
ATOM 1621 O O . GLU B 1 42 ? -15.828 -8.398 -14.758 1 36.75 42 GLU B O 1
ATOM 1626 N N . SER B 1 43 ? -14.531 -9.742 -14.023 1 37.28 43 SER B N 1
ATOM 1627 C CA . SER B 1 43 ? -13.789 -8.602 -13.492 1 37.28 43 SER B CA 1
ATOM 1628 C C . SER B 1 43 ? -12.836 -8.031 -14.531 1 37.28 43 SER B C 1
ATOM 1630 O O . SER B 1 43 ? -11.734 -8.555 -14.727 1 37.28 43 SER B O 1
ATOM 1632 N N . THR B 1 44 ? -13.07 -8.18 -15.852 1 37.94 44 THR B N 1
ATOM 1633 C CA . THR B 1 44 ? -12.203 -7.672 -16.906 1 37.94 44 THR B CA 1
ATOM 1634 C C . THR B 1 44 ? -11.289 -6.57 -16.359 1 37.94 44 THR B C 1
ATOM 1636 O O . THR B 1 44 ? -10.242 -6.281 -16.953 1 37.94 44 THR B O 1
ATOM 1639 N N . SER B 1 45 ? -11.836 -5.367 -16.125 1 38.69 45 SER B N 1
ATOM 1640 C CA . SER B 1 45 ? -10.992 -4.184 -15.992 1 38.69 45 SER B CA 1
ATOM 1641 C C . SER B 1 45 ? -9.938 -4.375 -14.898 1 38.69 45 SER B C 1
ATOM 1643 O O . SER B 1 45 ? -10.281 -4.605 -13.742 1 38.69 45 SER B O 1
ATOM 1645 N N . VAL B 1 46 ? -9.008 -5.277 -15.133 1 46.06 46 VAL B N 1
ATOM 1646 C CA . VAL B 1 46 ? -7.879 -5.188 -14.211 1 46.06 46 VAL B CA 1
ATOM 1647 C C . VAL B 1 46 ? -7.879 -3.82 -13.531 1 46.06 46 VAL B C 1
ATOM 1649 O O . VAL B 1 46 ? -7.883 -2.785 -14.203 1 46.06 46 VAL B O 1
ATOM 1652 N N . LYS B 1 47 ? -8.43 -3.713 -12.336 1 60.44 47 LYS B N 1
ATOM 1653 C CA . LYS B 1 47 ? -8.773 -2.451 -11.68 1 60.44 47 LYS B CA 1
ATOM 1654 C C . LYS B 1 47 ? -7.535 -1.582 -11.484 1 60.44 47 LYS B C 1
ATOM 1656 O O . LYS B 1 47 ? -6.41 -2.09 -11.453 1 60.44 47 LYS B O 1
ATOM 1661 N N . PHE B 1 48 ? -7.652 -0.438 -11.859 1 65.69 48 PHE B N 1
ATOM 1662 C CA . PHE B 1 48 ? -6.711 0.663 -12.023 1 65.69 48 PHE B CA 1
ATOM 1663 C C . PHE B 1 48 ? -5.578 0.561 -11.008 1 65.69 48 PHE B C 1
ATOM 1665 O O . PHE B 1 48 ? -4.402 0.609 -11.375 1 65.69 48 PHE B O 1
ATOM 1672 N N . PHE B 1 49 ? -5.906 -0.032 -9.852 1 83.94 49 PHE B N 1
ATOM 1673 C CA . PHE B 1 49 ? -4.875 -0.025 -8.82 1 83.94 49 PHE B CA 1
ATOM 1674 C C . PHE B 1 49 ? -3.904 -1.185 -9.016 1 83.94 49 PHE B C 1
ATOM 1676 O O . PHE B 1 49 ? -2.691 -1.012 -8.898 1 83.94 49 PHE B O 1
ATOM 1683 N N . ASP B 1 50 ? -4.469 -2.379 -9.367 1 83.62 50 ASP B N 1
ATOM 1684 C CA . ASP B 1 50 ? -3.629 -3.557 -9.562 1 83.62 50 ASP B CA 1
ATOM 1685 C C . ASP B 1 50 ? -2.715 -3.379 -10.773 1 83.62 50 ASP B C 1
ATOM 1687 O O . ASP B 1 50 ? -1.515 -3.65 -10.695 1 83.62 50 ASP B O 1
ATOM 1691 N N . ALA B 1 51 ? -3.318 -2.918 -11.844 1 79.5 51 ALA B N 1
ATOM 1692 C CA . ALA B 1 51 ? -2.551 -2.703 -13.07 1 79.5 51 ALA B CA 1
ATOM 1693 C C . ALA B 1 51 ? -1.45 -1.668 -12.852 1 79.5 51 ALA B C 1
ATOM 1695 O O . ALA B 1 51 ? -0.319 -1.851 -13.312 1 79.5 51 ALA B O 1
ATOM 1696 N N . PHE B 1 52 ? -1.837 -0.601 -12.188 1 82.12 52 PHE B N 1
ATOM 1697 C CA . PHE B 1 52 ? -0.891 0.463 -11.875 1 82.12 52 PHE B CA 1
ATOM 1698 C C . PHE B 1 52 ? 0.3 -0.083 -11.094 1 82.12 52 PHE B C 1
ATOM 1700 O O . PHE B 1 52 ? 1.446 0.271 -11.375 1 82.12 52 PHE B O 1
ATOM 1707 N N . THR B 1 53 ? 0.084 -0.982 -10.172 1 89.44 53 THR B N 1
ATOM 1708 C CA . THR B 1 53 ? 1.11 -1.496 -9.266 1 89.44 53 THR B CA 1
ATOM 1709 C C . THR B 1 53 ? 1.913 -2.605 -9.945 1 89.44 53 THR B C 1
ATOM 1711 O O . THR B 1 53 ? 3.139 -2.652 -9.82 1 89.44 53 THR B O 1
ATOM 1714 N N . MET B 1 54 ? 1.27 -3.422 -10.766 1 90.06 54 MET B N 1
ATOM 1715 C CA . MET B 1 54 ? 1.887 -4.672 -11.203 1 90.06 54 MET B CA 1
ATOM 1716 C C . MET B 1 54 ? 2.479 -4.52 -12.602 1 90.06 54 MET B C 1
ATOM 1718 O O . MET B 1 54 ? 3.205 -5.398 -13.07 1 90.06 54 MET B O 1
ATOM 1722 N N . LYS B 1 55 ? 2.164 -3.385 -13.195 1 87.12 55 LYS B N 1
ATOM 1723 C CA . LYS B 1 55 ? 2.707 -3.207 -14.539 1 87.12 55 LYS B CA 1
ATOM 1724 C C . LYS B 1 55 ? 4.223 -3.375 -14.547 1 87.12 55 LYS B C 1
ATOM 1726 O O . LYS B 1 55 ? 4.926 -2.74 -13.758 1 87.12 55 LYS B O 1
ATOM 1731 N N . GLY B 1 56 ? 4.699 -4.309 -15.453 1 89.31 56 GLY B N 1
ATOM 1732 C CA . GLY B 1 56 ? 6.133 -4.5 -15.586 1 89.31 56 GLY B CA 1
ATOM 1733 C C . GLY B 1 56 ? 6.664 -5.648 -14.75 1 89.31 56 GLY B C 1
ATOM 1734 O O . GLY B 1 56 ? 7.848 -5.98 -14.82 1 89.31 56 GLY B O 1
ATOM 1735 N N . VAL B 1 57 ? 5.832 -6.348 -13.992 1 92.75 57 VAL B N 1
ATOM 1736 C CA . VAL B 1 57 ? 6.234 -7.5 -13.195 1 92.75 57 VAL B CA 1
ATOM 1737 C C . VAL B 1 57 ? 6.32 -8.734 -14.086 1 92.75 57 VAL B C 1
ATOM 1739 O O . VAL B 1 57 ? 5.457 -8.961 -14.938 1 92.75 57 VAL B O 1
ATOM 1742 N N . ALA B 1 58 ? 7.406 -9.477 -13.93 1 94.75 58 ALA B N 1
ATOM 1743 C CA . ALA B 1 58 ? 7.605 -10.742 -14.633 1 94.75 58 ALA B CA 1
ATOM 1744 C C . ALA B 1 58 ? 7.527 -11.922 -13.664 1 94.75 58 ALA B C 1
ATOM 1746 O O . ALA B 1 58 ? 8.102 -11.883 -12.57 1 94.75 58 ALA B O 1
ATOM 1747 N N . THR B 1 59 ? 6.797 -12.961 -14.031 1 94.38 59 THR B N 1
ATOM 1748 C CA . THR B 1 59 ? 6.73 -14.18 -13.227 1 94.38 59 THR B CA 1
ATOM 1749 C C . THR B 1 59 ? 7.859 -15.133 -13.609 1 94.38 59 THR B C 1
ATOM 1751 O O . THR B 1 59 ? 7.879 -15.672 -14.719 1 94.38 59 THR B O 1
ATOM 1754 N N . ASN B 1 60 ? 8.766 -15.398 -12.742 1 95.25 60 ASN B N 1
ATOM 1755 C CA . ASN B 1 60 ? 9.945 -16.219 -13.008 1 95.25 60 ASN B CA 1
ATOM 1756 C C . ASN B 1 60 ? 9.695 -17.688 -12.664 1 95.25 60 ASN B C 1
ATOM 1758 O O . ASN B 1 60 ? 10.312 -18.578 -13.25 1 95.25 60 ASN B O 1
ATOM 1762 N N . LEU B 1 61 ? 8.961 -17.875 -11.625 1 94 61 LEU B N 1
ATOM 1763 C CA . LEU B 1 61 ? 8.586 -19.219 -11.164 1 94 61 LEU B CA 1
ATOM 1764 C C . LEU B 1 61 ? 7.133 -19.25 -10.703 1 94 61 LEU B C 1
ATOM 1766 O O . LEU B 1 61 ? 6.672 -18.328 -10.016 1 94 61 LEU B O 1
ATOM 1770 N N . ILE B 1 62 ? 6.406 -20.219 -11.156 1 93.06 62 ILE B N 1
ATOM 1771 C CA . ILE B 1 62 ? 5.027 -20.406 -10.727 1 93.06 62 ILE B CA 1
ATOM 1772 C C . ILE B 1 62 ? 4.734 -21.891 -10.586 1 93.06 62 ILE B C 1
ATOM 1774 O O . ILE B 1 62 ? 4.875 -22.656 -11.539 1 93.06 62 ILE B O 1
ATOM 1778 N N . GLU B 1 63 ? 4.535 -22.297 -9.445 1 90.94 63 GLU B N 1
ATOM 1779 C CA . GLU B 1 63 ? 4.098 -23.625 -9.016 1 90.94 63 GLU B CA 1
ATOM 1780 C C . GLU B 1 63 ? 3.006 -23.531 -7.957 1 90.94 63 GLU B C 1
ATOM 1782 O O . GLU B 1 63 ? 2.818 -22.469 -7.344 1 90.94 63 GLU B O 1
ATOM 1787 N N . PRO B 1 64 ? 2.262 -24.594 -7.867 1 88.19 64 PRO B N 1
ATOM 1788 C CA . PRO B 1 64 ? 1.264 -24.516 -6.797 1 88.19 64 PRO B CA 1
ATOM 1789 C C . PRO B 1 64 ? 1.867 -24.109 -5.453 1 88.19 64 PRO B C 1
ATOM 1791 O O . PRO B 1 64 ? 2.717 -24.812 -4.914 1 88.19 64 PRO B O 1
ATOM 1794 N N . GLY B 1 65 ? 1.441 -22.953 -4.945 1 87.94 65 GLY B N 1
ATOM 1795 C CA . GLY B 1 65 ? 1.857 -22.453 -3.643 1 87.94 65 GLY B CA 1
ATOM 1796 C C . GLY B 1 65 ? 3.184 -21.719 -3.678 1 87.94 65 GLY B C 1
ATOM 1797 O O . GLY B 1 65 ? 3.707 -21.328 -2.633 1 87.94 65 GLY B O 1
ATOM 1798 N N . HIS B 1 66 ? 3.766 -21.641 -4.863 1 90.94 66 HIS B N 1
ATOM 1799 C CA . HIS B 1 66 ? 5.082 -21.016 -4.957 1 90.94 66 HIS B CA 1
ATOM 1800 C C . HIS B 1 66 ? 5.156 -20.047 -6.133 1 90.94 66 HIS B C 1
ATOM 1802 O O . HIS B 1 66 ? 4.957 -20.453 -7.285 1 90.94 66 HIS B O 1
ATOM 1808 N N . LEU B 1 67 ? 5.465 -18.797 -5.754 1 93.94 67 LEU B N 1
ATOM 1809 C CA . LEU B 1 67 ? 5.57 -17.734 -6.742 1 93.94 67 LEU B CA 1
ATOM 1810 C C . LEU B 1 67 ? 6.871 -16.953 -6.57 1 93.94 67 LEU B C 1
ATOM 1812 O O . LEU B 1 67 ? 7.293 -16.688 -5.441 1 93.94 67 LEU B O 1
ATOM 1816 N N . LEU B 1 68 ? 7.562 -16.734 -7.648 1 95.12 68 LEU B N 1
ATOM 1817 C CA . LEU B 1 68 ? 8.68 -15.805 -7.707 1 95.12 68 LEU B CA 1
ATOM 1818 C C . LEU B 1 68 ? 8.547 -14.867 -8.898 1 95.12 68 LEU B C 1
ATOM 1820 O O . LEU B 1 68 ? 8.336 -15.32 -10.031 1 95.12 68 LEU B O 1
ATOM 1824 N N . CYS B 1 69 ? 8.617 -13.578 -8.617 1 96.56 69 CYS B N 1
ATOM 1825 C CA . CYS B 1 69 ? 8.5 -12.555 -9.656 1 96.56 69 CYS B CA 1
ATOM 1826 C C . CYS B 1 69 ? 9.672 -11.586 -9.602 1 96.56 69 CYS B C 1
ATOM 1828 O O . CYS B 1 69 ? 10.414 -11.555 -8.617 1 96.56 69 CYS B O 1
ATOM 1830 N N . SER B 1 70 ? 9.82 -10.867 -10.688 1 96.94 70 SER B N 1
ATOM 1831 C CA . SER B 1 70 ? 10.805 -9.789 -10.742 1 96.94 70 SER B CA 1
ATOM 1832 C C . SER B 1 70 ? 10.234 -8.562 -11.43 1 96.94 70 SER B C 1
ATOM 1834 O O . SER B 1 70 ? 9.227 -8.648 -12.141 1 96.94 70 SER B O 1
ATOM 1836 N N . PHE B 1 71 ? 10.859 -7.391 -11.117 1 94.19 71 PHE B N 1
ATOM 1837 C CA . PHE B 1 71 ? 10.484 -6.125 -11.734 1 94.19 71 PHE B CA 1
ATOM 1838 C C . PHE B 1 71 ? 11.617 -5.117 -11.641 1 94.19 71 PHE B C 1
ATOM 1840 O O . PHE B 1 71 ? 12.516 -5.258 -10.805 1 94.19 71 PHE B O 1
ATOM 1847 N N . GLN B 1 72 ? 11.594 -4.25 -12.562 1 96.25 72 GLN B N 1
ATOM 1848 C CA . GLN B 1 72 ? 12.406 -3.043 -12.445 1 96.25 72 GLN B CA 1
ATOM 1849 C C . GLN B 1 72 ? 11.602 -1.898 -11.836 1 96.25 72 GLN B C 1
ATOM 1851 O O . GLN B 1 72 ? 10.484 -1.613 -12.281 1 96.25 72 GLN B O 1
ATOM 1856 N N . VAL B 1 73 ? 12.172 -1.303 -10.789 1 95.19 73 VAL B N 1
ATOM 1857 C CA . VAL B 1 73 ? 11.43 -0.251 -10.109 1 95.19 73 VAL B CA 1
ATOM 1858 C C . VAL B 1 73 ? 11.148 0.895 -11.078 1 95.19 73 VAL B C 1
ATOM 1860 O O . VAL B 1 73 ? 12.062 1.605 -11.492 1 95.19 73 VAL B O 1
ATOM 1863 N N . PRO B 1 74 ? 9.891 1.059 -11.422 1 90.69 74 PRO B N 1
ATOM 1864 C CA . PRO B 1 74 ? 9.562 2.17 -12.312 1 90.69 74 PRO B CA 1
ATOM 1865 C C . PRO B 1 74 ? 9.438 3.502 -11.578 1 90.69 74 PRO B C 1
ATOM 1867 O O . PRO B 1 74 ? 9.102 3.527 -10.391 1 90.69 74 PRO B O 1
ATOM 1870 N N . PRO B 1 75 ? 9.641 4.645 -12.273 1 88.19 75 PRO B N 1
ATOM 1871 C CA . PRO B 1 75 ? 9.508 5.961 -11.641 1 88.19 75 PRO B CA 1
ATOM 1872 C C . PRO B 1 75 ? 8.133 6.188 -11.023 1 88.19 75 PRO B C 1
ATOM 1874 O O . PRO B 1 75 ? 8.016 6.852 -9.992 1 88.19 75 PRO B O 1
ATOM 1877 N N . ARG B 1 76 ? 7.066 5.629 -11.539 1 86 76 ARG B N 1
ATOM 1878 C CA . ARG B 1 76 ? 5.699 5.891 -11.102 1 86 76 ARG B CA 1
ATOM 1879 C C . ARG B 1 76 ? 5.465 5.34 -9.695 1 86 76 ARG B C 1
ATOM 1881 O O . ARG B 1 76 ? 4.531 5.758 -9.008 1 86 76 ARG B O 1
ATOM 1888 N N . LEU B 1 77 ? 6.352 4.422 -9.195 1 91.88 77 LEU B N 1
ATOM 1889 C CA . LEU B 1 77 ? 6.141 3.791 -7.895 1 91.88 77 LEU B CA 1
ATOM 1890 C C . LEU B 1 77 ? 7.141 4.309 -6.867 1 91.88 77 LEU B C 1
ATOM 1892 O O . LEU B 1 77 ? 7.293 3.723 -5.793 1 91.88 77 LEU B O 1
ATOM 1896 N N . THR B 1 78 ? 7.812 5.379 -7.191 1 89.31 78 THR B N 1
ATOM 1897 C CA . THR B 1 78 ? 8.836 5.895 -6.289 1 89.31 78 THR B CA 1
ATOM 1898 C C . THR B 1 78 ? 8.219 6.848 -5.262 1 89.31 78 THR B C 1
ATOM 1900 O O . THR B 1 78 ? 7.094 7.309 -5.434 1 89.31 78 THR B O 1
ATOM 1903 N N . ASN B 1 79 ? 8.992 6.992 -4.207 1 83.38 79 ASN B N 1
ATOM 1904 C CA . ASN B 1 79 ? 8.578 7.91 -3.15 1 83.38 79 ASN B CA 1
ATOM 1905 C C . ASN B 1 79 ? 8.781 9.367 -3.562 1 83.38 79 ASN B C 1
ATOM 1907 O O . ASN B 1 79 ? 9.078 9.648 -4.723 1 83.38 79 ASN B O 1
ATOM 1911 N N . LEU B 1 80 ? 8.57 10.25 -2.625 1 73.69 80 LEU B N 1
ATOM 1912 C CA . LEU B 1 80 ? 8.578 11.688 -2.885 1 73.69 80 LEU B CA 1
ATOM 1913 C C . LEU B 1 80 ? 9.906 12.125 -3.5 1 73.69 80 LEU B C 1
ATOM 1915 O O . LEU B 1 80 ? 9.93 12.984 -4.375 1 73.69 80 LEU B O 1
ATOM 1919 N N . SER B 1 81 ? 11.039 11.508 -3.051 1 75.06 81 SER B N 1
ATOM 1920 C CA . SER B 1 81 ? 12.344 11.867 -3.594 1 75.06 81 SER B CA 1
ATOM 1921 C C . SER B 1 81 ? 12.492 11.406 -5.039 1 75.06 81 SER B C 1
ATOM 1923 O O . SER B 1 81 ? 13.32 11.938 -5.789 1 75.06 81 SER B O 1
ATOM 1925 N N . GLY B 1 82 ? 11.727 10.375 -5.363 1 81.25 82 GLY B N 1
ATOM 1926 C CA . GLY B 1 82 ? 11.828 9.773 -6.684 1 81.25 82 GLY B CA 1
ATOM 1927 C C . GLY B 1 82 ? 12.984 8.789 -6.801 1 81.25 82 GLY B C 1
ATOM 1928 O O . GLY B 1 82 ? 13.203 8.211 -7.867 1 81.25 82 GLY B O 1
ATOM 1929 N N . ASN B 1 83 ? 13.664 8.594 -5.719 1 86.69 83 ASN B N 1
ATOM 1930 C CA . ASN B 1 83 ? 14.891 7.812 -5.801 1 86.69 83 ASN B CA 1
ATOM 1931 C C . ASN B 1 83 ? 14.664 6.367 -5.359 1 86.69 83 ASN B C 1
ATOM 1933 O O . ASN B 1 83 ? 15.445 5.48 -5.703 1 86.69 83 ASN B O 1
ATOM 1937 N N . TYR B 1 84 ? 13.562 6.164 -4.621 1 90.5 84 TYR B N 1
ATOM 1938 C CA . TYR B 1 84 ? 13.359 4.848 -4.027 1 90.5 84 TYR B CA 1
ATOM 1939 C C . TYR B 1 84 ? 11.922 4.371 -4.23 1 90.5 84 TYR B C 1
ATOM 1941 O O . TYR B 1 84 ? 11 5.184 -4.301 1 90.5 84 TYR B O 1
ATOM 1949 N N . LEU B 1 85 ? 11.82 3.021 -4.305 1 93.31 85 LEU B N 1
ATOM 1950 C CA . LEU B 1 85 ? 10.492 2.422 -4.305 1 93.31 85 LEU B CA 1
ATOM 1951 C C . LEU B 1 85 ? 9.703 2.844 -3.068 1 93.31 85 LEU B C 1
ATOM 1953 O O . LEU B 1 85 ? 10.211 2.758 -1.947 1 93.31 85 LEU B O 1
ATOM 1957 N N . HIS B 1 86 ? 8.508 3.396 -3.281 1 93.06 86 HIS B N 1
ATOM 1958 C CA . HIS B 1 86 ? 7.652 3.871 -2.201 1 93.06 86 HIS B CA 1
ATOM 1959 C C . HIS B 1 86 ? 7.27 2.732 -1.261 1 93.06 86 HIS B C 1
ATOM 1961 O O . HIS B 1 86 ? 6.949 1.631 -1.712 1 93.06 86 HIS B O 1
ATOM 1967 N N . SER B 1 87 ? 7.223 2.941 0.05 1 93.81 87 SER B N 1
ATOM 1968 C CA . SER B 1 87 ? 6.848 1.919 1.022 1 93.81 87 SER B CA 1
ATOM 1969 C C . SER B 1 87 ? 5.43 1.413 0.778 1 93.81 87 SER B C 1
ATOM 1971 O O . SER B 1 87 ? 5.152 0.224 0.944 1 93.81 87 SER B O 1
ATOM 1973 N N . GLY B 1 88 ? 4.578 2.316 0.441 1 93.38 88 GLY B N 1
ATOM 1974 C CA . GLY B 1 88 ? 3.219 1.916 0.11 1 93.38 88 GLY B CA 1
ATOM 1975 C C . GLY B 1 88 ? 3.145 1.002 -1.099 1 93.38 88 GLY B C 1
ATOM 1976 O O . GLY B 1 88 ? 2.316 0.091 -1.144 1 93.38 88 GLY B O 1
ATOM 1977 N N . ALA B 1 89 ? 3.977 1.278 -2.08 1 93.25 89 ALA B N 1
ATOM 1978 C CA . ALA B 1 89 ? 4.039 0.408 -3.252 1 93.25 89 ALA B CA 1
ATOM 1979 C C . ALA B 1 89 ? 4.523 -0.989 -2.871 1 93.25 89 ALA B C 1
ATOM 1981 O O . ALA B 1 89 ? 3.994 -1.989 -3.361 1 93.25 89 ALA B O 1
ATOM 1982 N N . VAL B 1 90 ? 5.512 -1.068 -2.018 1 96.25 90 VAL B N 1
ATOM 1983 C CA . VAL B 1 90 ? 6 -2.357 -1.538 1 96.25 90 VAL B CA 1
ATOM 1984 C C . VAL B 1 90 ? 4.867 -3.117 -0.85 1 96.25 90 VAL B C 1
ATOM 1986 O O . VAL B 1 90 ? 4.652 -4.301 -1.119 1 96.25 90 VAL B O 1
ATOM 1989 N N . ALA B 1 91 ? 4.164 -2.418 0.079 1 96.38 91 ALA B N 1
ATOM 1990 C CA . ALA B 1 91 ? 3.045 -3.053 0.772 1 96.38 91 ALA B CA 1
ATOM 1991 C C . ALA B 1 91 ? 2.018 -3.588 -0.221 1 96.38 91 ALA B C 1
ATOM 1993 O O . ALA B 1 91 ? 1.47 -4.676 -0.03 1 96.38 91 ALA B O 1
ATOM 1994 N N . SER B 1 92 ? 1.741 -2.824 -1.26 1 94.19 92 SER B N 1
ATOM 1995 C CA . SER B 1 92 ? 0.789 -3.238 -2.285 1 94.19 92 SER B CA 1
ATOM 1996 C C . SER B 1 92 ? 1.278 -4.48 -3.025 1 94.19 92 SER B C 1
ATOM 1998 O O . SER B 1 92 ? 0.5 -5.395 -3.293 1 94.19 92 SER B O 1
ATOM 2000 N N . LEU B 1 93 ? 2.555 -4.496 -3.387 1 94.56 93 LEU B N 1
ATOM 2001 C CA . LEU B 1 93 ? 3.133 -5.652 -4.062 1 94.56 93 LEU B CA 1
ATOM 2002 C C . LEU B 1 93 ? 3.051 -6.895 -3.178 1 94.56 93 LEU B C 1
ATOM 2004 O O . LEU B 1 93 ? 2.689 -7.977 -3.65 1 94.56 93 LEU B O 1
ATOM 2008 N N . VAL B 1 94 ? 3.381 -6.723 -1.904 1 94.69 94 VAL B N 1
ATOM 2009 C CA . VAL B 1 94 ? 3.305 -7.812 -0.935 1 94.69 94 VAL B CA 1
ATOM 2010 C C . VAL B 1 94 ? 1.877 -8.344 -0.87 1 94.69 94 VAL B C 1
ATOM 2012 O O . VAL B 1 94 ? 1.66 -9.562 -0.899 1 94.69 94 VAL B O 1
ATOM 2015 N N . ASP B 1 95 ? 0.934 -7.473 -0.758 1 92.56 95 ASP B N 1
ATOM 2016 C CA . ASP B 1 95 ? -0.479 -7.836 -0.716 1 92.56 95 ASP B CA 1
ATOM 2017 C C . ASP B 1 95 ? -0.885 -8.609 -1.971 1 92.56 95 ASP B C 1
ATOM 2019 O O . ASP B 1 95 ? -1.499 -9.672 -1.88 1 92.56 95 ASP B O 1
ATOM 2023 N N . LEU B 1 96 ? -0.516 -8.133 -3.119 1 90.19 96 LEU B N 1
ATOM 2024 C CA . LEU B 1 96 ? -0.963 -8.695 -4.387 1 90.19 96 LEU B CA 1
ATOM 2025 C C . LEU B 1 96 ? -0.29 -10.039 -4.656 1 90.19 96 LEU B C 1
ATOM 2027 O O . LEU B 1 96 ? -0.955 -11.008 -5.031 1 90.19 96 LEU B O 1
ATOM 2031 N N . VAL B 1 97 ? 1.004 -10.109 -4.504 1 91.44 97 VAL B N 1
ATOM 2032 C CA . VAL B 1 97 ? 1.716 -11.367 -4.711 1 91.44 97 VAL B CA 1
ATOM 2033 C C . VAL B 1 97 ? 1.288 -12.383 -3.65 1 91.44 97 VAL B C 1
ATOM 2035 O O . VAL B 1 97 ? 1.068 -13.555 -3.961 1 91.44 97 VAL B O 1
ATOM 2038 N N . GLY B 1 98 ? 1.115 -11.898 -2.404 1 89.56 98 GLY B N 1
ATOM 2039 C CA . GLY B 1 98 ? 0.647 -12.75 -1.323 1 89.56 98 GLY B CA 1
ATOM 2040 C C . GLY B 1 98 ? -0.746 -13.305 -1.561 1 89.56 98 GLY B C 1
ATOM 2041 O O . GLY B 1 98 ? -1.081 -14.383 -1.073 1 89.56 98 GLY B O 1
ATOM 2042 N N . SER B 1 99 ? -1.529 -12.57 -2.221 1 86.31 99 SER B N 1
ATOM 2043 C CA . SER B 1 99 ? -2.875 -13.023 -2.553 1 86.31 99 SER B CA 1
ATOM 2044 C C . SER B 1 99 ? -2.859 -13.953 -3.766 1 86.31 99 SER B C 1
ATOM 2046 O O . SER B 1 99 ? -3.57 -14.953 -3.795 1 86.31 99 SER B O 1
ATOM 2048 N N . ALA B 1 100 ? -2.047 -13.664 -4.762 1 86.88 100 ALA B N 1
ATOM 2049 C CA . ALA B 1 100 ? -2.002 -14.398 -6.023 1 86.88 100 ALA B CA 1
ATOM 2050 C C . ALA B 1 100 ? -1.6 -15.852 -5.801 1 86.88 100 ALA B C 1
ATOM 2052 O O . ALA B 1 100 ? -2.047 -16.75 -6.523 1 86.88 100 ALA B O 1
ATOM 2053 N N . VAL B 1 101 ? -0.772 -16.109 -4.797 1 88.56 101 VAL B N 1
ATOM 2054 C CA . VAL B 1 101 ? -0.228 -17.453 -4.586 1 88.56 101 VAL B CA 1
ATOM 2055 C C . VAL B 1 101 ? -1.362 -18.438 -4.309 1 88.56 101 VAL B C 1
ATOM 2057 O O . VAL B 1 101 ? -1.272 -19.609 -4.656 1 88.56 101 VAL B O 1
ATOM 2060 N N . PHE B 1 102 ? -2.428 -18 -3.74 1 84.31 102 PHE B N 1
ATOM 2061 C CA . PHE B 1 102 ? -3.543 -18.875 -3.426 1 84.31 102 PHE B CA 1
ATOM 2062 C C . PHE B 1 102 ? -4.195 -19.406 -4.699 1 84.31 102 PHE B C 1
ATOM 2064 O O . PHE B 1 102 ? -4.633 -20.547 -4.75 1 84.31 102 PHE B O 1
ATOM 2071 N N . PHE B 1 103 ? -4.148 -18.609 -5.707 1 82.44 103 PHE B N 1
ATOM 2072 C CA . PHE B 1 103 ? -4.758 -19.031 -6.965 1 82.44 103 PHE B CA 1
ATOM 2073 C C . PHE B 1 103 ? -3.92 -20.109 -7.641 1 82.44 103 PHE B C 1
ATOM 2075 O O . PHE B 1 103 ? -4.441 -20.906 -8.414 1 82.44 103 PHE B O 1
ATOM 2082 N N . THR B 1 104 ? -2.656 -20.172 -7.355 1 85.06 104 THR B N 1
ATOM 2083 C CA . THR B 1 104 ? -1.799 -21.203 -7.93 1 85.06 104 THR B CA 1
ATOM 2084 C C . THR B 1 104 ? -2.143 -22.578 -7.352 1 85.06 104 THR B C 1
ATOM 2086 O O . THR B 1 104 ? -1.756 -23.609 -7.91 1 85.06 104 THR B O 1
ATOM 2089 N N . THR B 1 105 ? -2.836 -22.625 -6.164 1 84 105 THR B N 1
ATOM 2090 C CA . THR B 1 105 ? -3.199 -23.875 -5.52 1 84 105 THR B CA 1
ATOM 2091 C C . THR B 1 105 ? -4.605 -24.312 -5.93 1 84 105 THR B C 1
ATOM 2093 O O . THR B 1 105 ? -5.098 -25.344 -5.477 1 84 105 THR 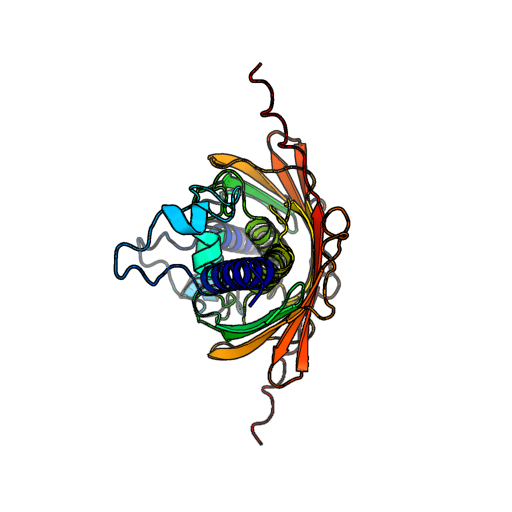B O 1
ATOM 2096 N N . GLY B 1 106 ? -5.277 -23.469 -6.734 1 77.69 106 GLY B N 1
ATOM 2097 C CA . GLY B 1 106 ? -6.629 -23.781 -7.18 1 77.69 106 GLY B CA 1
ATOM 2098 C C . GLY B 1 106 ? -7.703 -23.109 -6.34 1 77.69 106 GLY B C 1
ATOM 2099 O O . GLY B 1 106 ? -8.891 -23.359 -6.539 1 77.69 106 GLY B O 1
ATOM 2100 N N . ALA B 1 107 ? -7.25 -22.328 -5.355 1 76.81 107 ALA B N 1
ATOM 2101 C CA . ALA B 1 107 ? -8.242 -21.609 -4.562 1 76.81 107 ALA B CA 1
ATOM 2102 C C . ALA B 1 107 ? -9.086 -20.688 -5.441 1 76.81 107 ALA B C 1
ATOM 2104 O O . ALA B 1 107 ? -8.57 -20.078 -6.375 1 76.81 107 ALA B O 1
ATOM 2105 N N . ALA B 1 108 ? -10.359 -20.547 -5.098 1 71.38 108 ALA B N 1
ATOM 2106 C CA . ALA B 1 108 ? -11.281 -19.719 -5.871 1 71.38 108 ALA B CA 1
ATOM 2107 C C . ALA B 1 108 ? -11.125 -18.25 -5.512 1 71.38 108 ALA B C 1
ATOM 2109 O O . ALA B 1 108 ? -11.5 -17.375 -6.289 1 71.38 108 ALA B O 1
ATOM 2110 N N . THR B 1 109 ? -10.695 -18 -4.312 1 73.94 109 THR B N 1
ATOM 2111 C CA . THR B 1 109 ? -10.492 -16.641 -3.83 1 73.94 109 THR B CA 1
ATOM 2112 C C . THR B 1 109 ? -9.289 -16.578 -2.895 1 73.94 109 THR B C 1
ATOM 2114 O O . THR B 1 109 ? -8.914 -17.578 -2.283 1 73.94 109 THR B O 1
ATOM 2117 N N . SER B 1 110 ? -8.648 -15.5 -2.91 1 73.88 110 SER B N 1
ATOM 2118 C CA . SER B 1 110 ? -7.609 -15.266 -1.919 1 73.88 110 SER B CA 1
ATOM 2119 C C . SER B 1 110 ? -8.195 -14.734 -0.615 1 73.88 110 SER B C 1
ATOM 2121 O O . SER B 1 110 ? -7.52 -14.727 0.417 1 73.88 110 SER B O 1
ATOM 2123 N N . GLY B 1 111 ? -9.492 -14.375 -0.649 1 75.69 111 GLY B N 1
ATOM 2124 C CA . GLY B 1 111 ? -10.07 -13.703 0.505 1 75.69 111 GLY B CA 1
ATOM 2125 C C . GLY B 1 111 ? -9.664 -12.25 0.616 1 75.69 111 GLY B C 1
ATOM 2126 O O . GLY B 1 111 ? -9.312 -11.617 -0.384 1 75.69 111 GLY B O 1
ATOM 2127 N N . VAL B 1 112 ? -10.016 -11.633 1.803 1 77.44 112 VAL B N 1
ATOM 2128 C CA . VAL B 1 112 ? -9.664 -10.25 2.098 1 77.44 112 VAL B CA 1
ATOM 2129 C C . VAL B 1 112 ? -8.625 -10.211 3.217 1 77.44 112 VAL B C 1
ATOM 2131 O O . VAL B 1 112 ? -8.711 -10.977 4.18 1 77.44 112 VAL B O 1
ATOM 2134 N N . SER B 1 113 ? -7.559 -9.469 2.984 1 85.06 113 SER B N 1
ATOM 2135 C CA . SER B 1 113 ? -6.52 -9.398 4.008 1 85.06 113 SER B CA 1
ATOM 2136 C C . SER B 1 113 ? -7.047 -8.734 5.277 1 85.06 113 SER B C 1
ATOM 2138 O O . SER B 1 113 ? -7.633 -7.652 5.223 1 85.06 113 SER B O 1
ATOM 2140 N N . VAL B 1 114 ? -6.781 -9.359 6.379 1 89.94 114 VAL B N 1
ATOM 2141 C CA . VAL B 1 114 ? -7.188 -8.773 7.652 1 89.94 114 VAL B CA 1
ATOM 2142 C C . VAL B 1 114 ? -5.977 -8.156 8.352 1 89.94 114 VAL B C 1
ATOM 2144 O O . VAL B 1 114 ? -6.125 -7.352 9.266 1 89.94 114 VAL B O 1
ATOM 2147 N N . ASP B 1 115 ? -4.754 -8.641 7.859 1 92.56 115 ASP B N 1
ATOM 2148 C CA . ASP B 1 115 ? -3.525 -8.031 8.352 1 92.56 115 ASP B CA 1
ATOM 2149 C C . ASP B 1 115 ? -2.465 -7.965 7.258 1 92.56 115 ASP B C 1
ATOM 2151 O O . ASP B 1 115 ? -2.252 -8.945 6.535 1 92.56 115 ASP B O 1
ATOM 2155 N N . ILE B 1 116 ? -1.858 -6.887 7.137 1 94.62 116 ILE B N 1
ATOM 2156 C CA . ILE B 1 116 ? -0.653 -6.715 6.332 1 94.62 116 ILE B CA 1
ATOM 2157 C C . ILE B 1 116 ? 0.444 -6.07 7.18 1 94.62 116 ILE B C 1
ATOM 2159 O O . ILE B 1 116 ? 0.272 -4.965 7.691 1 94.62 116 ILE B O 1
ATOM 2163 N N . ASN B 1 117 ? 1.533 -6.789 7.367 1 95.88 117 ASN B N 1
ATOM 2164 C CA . ASN B 1 117 ? 2.703 -6.324 8.102 1 95.88 117 ASN B CA 1
ATOM 2165 C C . ASN B 1 117 ? 3.963 -6.375 7.246 1 95.88 117 ASN B C 1
ATOM 2167 O O . ASN B 1 117 ? 4.344 -7.441 6.754 1 95.88 117 ASN B O 1
ATOM 2171 N N . VAL B 1 118 ? 4.559 -5.262 7.105 1 96.88 118 VAL B N 1
ATOM 2172 C CA . VAL B 1 118 ? 5.754 -5.199 6.273 1 96.88 118 VAL B CA 1
ATOM 2173 C C . VAL B 1 118 ? 6.902 -4.578 7.062 1 96.88 118 VAL B C 1
ATOM 2175 O O . VAL B 1 118 ? 6.742 -3.52 7.676 1 96.88 118 VAL B O 1
ATOM 2178 N N . SER B 1 119 ? 8.008 -5.262 7.059 1 96.12 119 SER B N 1
ATOM 2179 C CA . SER B 1 119 ? 9.266 -4.742 7.586 1 96.12 119 SER B CA 1
ATOM 2180 C C . SER B 1 119 ? 10.219 -4.348 6.461 1 96.12 119 SER B C 1
ATOM 2182 O O . SER B 1 119 ? 10.508 -5.148 5.574 1 96.12 119 SER B O 1
ATOM 2184 N N . TYR B 1 120 ? 10.648 -3.131 6.5 1 94.88 120 TYR B N 1
ATOM 2185 C CA . TYR B 1 120 ? 11.539 -2.584 5.484 1 94.88 120 TYR B CA 1
ATOM 2186 C C . TYR B 1 120 ? 12.984 -2.57 5.969 1 94.88 120 TYR B C 1
ATOM 2188 O O . TYR B 1 120 ? 13.328 -1.822 6.887 1 94.88 120 TYR B O 1
ATOM 2196 N N . LEU B 1 121 ? 13.828 -3.324 5.32 1 93.94 121 LEU B N 1
ATOM 2197 C CA . LEU B 1 121 ? 15.195 -3.525 5.77 1 93.94 121 LEU B CA 1
ATOM 2198 C C . LEU B 1 121 ? 16.156 -2.648 4.977 1 93.94 121 LEU B C 1
ATOM 2200 O O . LEU B 1 121 ? 17.125 -2.127 5.531 1 93.94 121 LEU B O 1
ATOM 2204 N N . GLU B 1 122 ? 15.938 -2.588 3.693 1 93.44 122 GLU B N 1
ATOM 2205 C CA . GLU B 1 122 ? 16.75 -1.786 2.793 1 93.44 122 GLU B CA 1
ATOM 2206 C C . GLU B 1 122 ? 15.906 -1.109 1.722 1 93.44 122 GLU B C 1
ATOM 2208 O O . GLU B 1 122 ? 14.914 -1.673 1.266 1 93.44 122 GLU B O 1
ATOM 2213 N N . ALA B 1 123 ? 16.359 0.072 1.313 1 93 123 ALA B N 1
ATOM 2214 C CA . ALA B 1 123 ? 15.672 0.776 0.23 1 93 123 ALA B CA 1
ATOM 2215 C C . ALA B 1 123 ? 15.969 0.121 -1.117 1 93 123 ALA B C 1
ATOM 2217 O O . ALA B 1 123 ? 17.031 -0.473 -1.31 1 93 123 ALA B O 1
ATOM 2218 N N . ILE B 1 124 ? 15 0.156 -1.988 1 95.19 124 ILE B N 1
ATOM 2219 C CA . ILE B 1 124 ? 15.195 -0.28 -3.367 1 95.19 124 ILE B CA 1
ATOM 2220 C C . ILE B 1 124 ? 15.219 0.934 -4.293 1 95.19 124 ILE B C 1
ATOM 2222 O O . ILE B 1 124 ? 14.25 1.688 -4.367 1 95.19 124 ILE B O 1
ATOM 2226 N N . TYR B 1 125 ? 16.281 1.092 -5.047 1 94.5 125 TYR B N 1
ATOM 2227 C CA . TYR B 1 125 ? 16.484 2.266 -5.891 1 94.5 125 TYR B CA 1
ATOM 2228 C C . TYR B 1 125 ? 15.633 2.184 -7.152 1 94.5 125 TYR B C 1
ATOM 2230 O O . TYR B 1 125 ? 15.383 1.092 -7.668 1 94.5 125 TYR B O 1
ATOM 2238 N N . VAL B 1 126 ? 15.273 3.363 -7.578 1 93.5 126 VAL B N 1
ATOM 2239 C CA . VAL B 1 126 ? 14.578 3.459 -8.859 1 93.5 126 VAL B CA 1
ATOM 2240 C C . VAL B 1 126 ? 15.406 2.797 -9.953 1 93.5 126 VAL B C 1
ATOM 2242 O O . VAL B 1 126 ? 16.641 2.824 -9.906 1 93.5 126 VAL B O 1
ATOM 2245 N N . HIS B 1 127 ? 14.742 2.141 -10.922 1 94.56 127 HIS B N 1
ATOM 2246 C CA . HIS B 1 127 ? 15.297 1.484 -12.102 1 94.56 127 HIS B CA 1
ATOM 2247 C C . HIS B 1 127 ? 16.078 0.236 -11.719 1 94.56 127 HIS B C 1
ATOM 2249 O O . HIS B 1 127 ? 16.562 -0.492 -12.594 1 94.56 127 HIS B O 1
ATOM 2255 N N . ARG B 1 128 ? 16.266 -0.106 -10.469 1 95.81 128 ARG B N 1
ATOM 2256 C CA . ARG B 1 128 ? 16.906 -1.343 -10.047 1 95.81 128 ARG B CA 1
ATOM 2257 C C . ARG B 1 128 ? 15.984 -2.539 -10.242 1 95.81 128 ARG B C 1
ATOM 2259 O O . ARG B 1 128 ? 14.773 -2.428 -10.062 1 95.81 128 ARG B O 1
ATOM 2266 N N . SER B 1 129 ? 16.641 -3.631 -10.586 1 97.12 129 SER B N 1
ATOM 2267 C CA . SER B 1 129 ? 15.906 -4.887 -10.648 1 97.12 129 SER B CA 1
ATOM 2268 C C . SER B 1 129 ? 15.75 -5.508 -9.266 1 97.12 129 SER B C 1
ATOM 2270 O O . SER B 1 129 ? 16.719 -5.633 -8.516 1 97.12 129 SER B O 1
ATOM 2272 N N . ALA B 1 130 ? 14.492 -5.832 -8.938 1 97.81 130 ALA B N 1
ATOM 2273 C CA . ALA B 1 130 ? 14.18 -6.477 -7.66 1 97.81 130 ALA B CA 1
ATOM 2274 C C . ALA B 1 130 ? 13.328 -7.723 -7.867 1 97.81 130 ALA B C 1
ATOM 2276 O O . ALA B 1 130 ? 12.688 -7.879 -8.914 1 97.81 130 ALA B O 1
ATOM 2277 N N . SER B 1 131 ? 13.453 -8.617 -6.965 1 97.5 131 SER B N 1
ATOM 2278 C CA . SER B 1 131 ? 12.609 -9.812 -6.957 1 97.5 131 SER B CA 1
ATOM 2279 C C . SER B 1 131 ? 11.625 -9.789 -5.793 1 97.5 131 SER B C 1
ATOM 2281 O O . SER B 1 131 ? 11.875 -9.148 -4.773 1 97.5 131 SER B O 1
ATOM 2283 N N . ILE B 1 132 ? 10.484 -10.398 -5.961 1 97.31 132 ILE B N 1
ATOM 2284 C CA . ILE B 1 132 ? 9.492 -10.586 -4.914 1 97.31 132 ILE B CA 1
ATOM 2285 C C . ILE B 1 132 ? 8.875 -11.977 -5.027 1 97.31 132 ILE B C 1
ATOM 2287 O O . ILE B 1 132 ? 8.539 -12.43 -6.125 1 97.31 132 ILE B O 1
ATOM 2291 N N . GLY B 1 133 ? 8.742 -12.641 -3.926 1 95.12 133 GLY B N 1
ATOM 2292 C CA . GLY B 1 133 ? 8.156 -13.977 -3.914 1 95.12 133 GLY B CA 1
ATOM 2293 C C . GLY B 1 133 ? 7.973 -14.531 -2.516 1 95.12 133 GLY B C 1
ATOM 2294 O O . GLY B 1 133 ? 8.266 -13.859 -1.527 1 95.12 133 GLY B O 1
ATOM 2295 N N . MET B 1 134 ? 7.418 -15.727 -2.488 1 89.88 134 MET B N 1
ATOM 2296 C CA . MET B 1 134 ? 7.121 -16.375 -1.213 1 89.88 134 MET B CA 1
ATOM 2297 C C . MET B 1 134 ? 8.383 -16.969 -0.597 1 89.88 134 MET B C 1
ATOM 2299 O O . MET B 1 134 ? 9.203 -17.547 -1.303 1 89.88 134 MET B O 1
ATOM 2303 N N . MET B 1 135 ? 8.461 -16.734 0.696 1 81.56 135 MET B N 1
ATOM 2304 C CA . MET B 1 135 ? 9.578 -17.344 1.418 1 81.56 135 MET B CA 1
ATOM 2305 C C . MET B 1 135 ? 9.336 -18.828 1.622 1 81.56 135 MET B C 1
ATOM 2307 O O . MET B 1 135 ? 10.289 -19.609 1.676 1 81.56 135 MET B O 1
ATOM 2311 N N . ARG B 1 136 ? 8.102 -19.172 1.764 1 80.5 136 ARG B N 1
ATOM 2312 C CA . ARG B 1 136 ? 7.691 -20.578 1.893 1 80.5 136 ARG B CA 1
ATOM 2313 C C . ARG B 1 136 ? 6.414 -20.844 1.103 1 80.5 136 ARG B C 1
ATOM 2315 O O . ARG B 1 136 ? 5.551 -19.969 0.987 1 80.5 136 ARG B O 1
ATOM 2322 N N . PRO B 1 137 ? 6.34 -22.031 0.556 1 75.19 137 PRO B N 1
ATOM 2323 C CA . PRO B 1 137 ? 5.105 -22.359 -0.158 1 75.19 137 PRO B CA 1
ATOM 2324 C C . PRO B 1 137 ? 3.877 -22.344 0.748 1 75.19 137 PRO B C 1
ATOM 2326 O O . PRO B 1 137 ? 3.979 -22.641 1.939 1 75.19 137 PRO B O 1
ATOM 2329 N N . VAL B 1 138 ? 2.84 -21.875 0.23 1 75.38 138 VAL B N 1
ATOM 2330 C CA . VAL B 1 138 ? 1.567 -21.891 0.945 1 75.38 138 VAL B CA 1
ATOM 2331 C C . VAL B 1 138 ? 0.749 -23.109 0.515 1 75.38 138 VAL B C 1
ATOM 2333 O O . VAL B 1 138 ? 0.795 -23.516 -0.648 1 75.38 138 VAL B O 1
ATOM 2336 N N . ASP B 1 139 ? 0.212 -23.797 1.479 1 65.12 139 ASP B N 1
ATOM 2337 C CA . ASP B 1 139 ? -0.626 -24.938 1.134 1 65.12 139 ASP B CA 1
ATOM 2338 C C . ASP B 1 139 ? -2.084 -24.516 0.96 1 65.12 139 ASP B C 1
ATOM 2340 O O . ASP B 1 139 ? -2.541 -23.562 1.594 1 65.12 139 ASP B O 1
ATOM 2344 N N . GLU B 1 140 ? -2.787 -25.031 -0.035 1 59.06 140 GLU B N 1
ATOM 2345 C CA . GLU B 1 140 ? -4.203 -24.797 -0.304 1 59.06 140 GLU B CA 1
ATOM 2346 C C . GLU B 1 140 ? -5.008 -24.734 0.991 1 59.06 140 GLU B C 1
ATOM 2348 O O . GLU B 1 140 ? -5.887 -23.891 1.141 1 59.06 140 GLU B O 1
ATOM 2353 N N . LEU B 1 141 ? -4.867 -25.734 1.792 1 53.19 141 LEU B N 1
ATOM 2354 C CA . LEU B 1 141 ? -5.668 -25.922 2.996 1 53.19 141 LEU B CA 1
ATOM 2355 C C . LEU B 1 141 ? -5.469 -24.766 3.969 1 53.19 141 LEU B C 1
ATOM 2357 O O . LEU B 1 141 ? -6.285 -24.562 4.871 1 53.19 141 LEU B O 1
ATOM 2361 N N . ASP B 1 142 ? -4.559 -23.922 3.605 1 58.59 142 ASP B N 1
ATOM 2362 C CA . ASP B 1 142 ? -4.18 -22.875 4.547 1 58.59 142 ASP B CA 1
ATOM 2363 C C . ASP B 1 142 ? -4.785 -21.531 4.152 1 58.59 142 ASP B C 1
ATOM 2365 O O . ASP B 1 142 ? -4.359 -20.484 4.637 1 58.59 142 ASP B O 1
ATOM 2369 N N . THR B 1 143 ? -5.738 -21.547 3.312 1 56.12 143 THR B N 1
ATOM 2370 C CA . THR B 1 143 ? -6.23 -20.266 2.807 1 56.12 143 THR B CA 1
ATOM 2371 C C .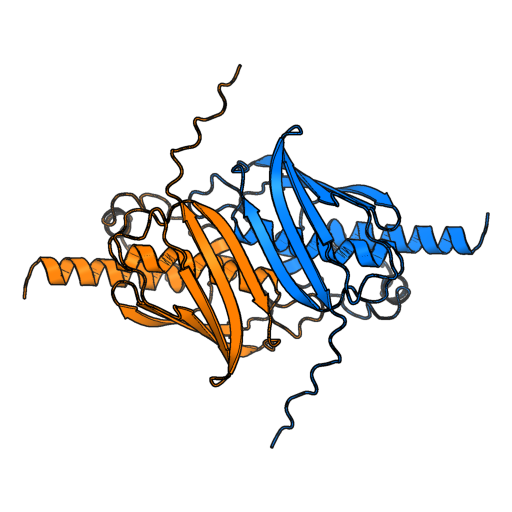 THR B 1 143 ? -6.949 -19.484 3.906 1 56.12 143 THR B C 1
ATOM 2373 O O . THR B 1 143 ? -6.844 -18.266 3.973 1 56.12 143 THR B O 1
ATOM 2376 N N . ALA B 1 144 ? -7.816 -20.281 4.758 1 55.94 144 ALA B N 1
ATOM 2377 C CA . ALA B 1 144 ? -8.625 -19.594 5.758 1 55.94 144 ALA B CA 1
ATOM 2378 C C . ALA B 1 144 ? -7.746 -18.891 6.789 1 55.94 144 ALA B C 1
ATOM 2380 O O . ALA B 1 144 ? -8.141 -17.875 7.367 1 55.94 144 ALA B O 1
ATOM 2381 N N . ALA B 1 145 ? -6.613 -19.594 6.973 1 58.72 145 ALA B N 1
ATOM 2382 C CA . ALA B 1 145 ? -5.785 -19.062 8.055 1 58.72 145 ALA B CA 1
ATOM 2383 C C . ALA B 1 145 ? -4.363 -18.797 7.578 1 58.72 145 ALA B C 1
ATOM 2385 O O . ALA B 1 145 ? -3.467 -18.531 8.383 1 58.72 145 ALA B O 1
ATOM 2386 N N . ALA B 1 146 ? -4.34 -18.766 6.301 1 73.25 146 ALA B N 1
ATOM 2387 C CA . ALA B 1 146 ? -2.936 -18.859 5.902 1 73.25 146 ALA B CA 1
ATOM 2388 C C . ALA B 1 146 ? -2.289 -17.469 5.898 1 73.25 146 ALA B C 1
ATOM 2390 O O . ALA B 1 146 ? -2.906 -16.484 5.477 1 73.25 146 ALA B O 1
ATOM 2391 N N . VAL B 1 147 ? -1.237 -17.406 6.68 1 81.44 147 VAL B N 1
ATOM 2392 C CA . VAL B 1 147 ? -0.324 -16.281 6.605 1 81.44 147 VAL B CA 1
ATOM 2393 C C . VAL B 1 147 ? 0.664 -16.484 5.461 1 81.44 147 VAL B C 1
ATOM 2395 O O . VAL B 1 147 ? 1.266 -17.547 5.336 1 81.44 147 VAL B O 1
ATOM 2398 N N . THR B 1 148 ? 0.649 -15.609 4.551 1 88.75 148 THR B N 1
ATOM 2399 C CA . THR B 1 148 ? 1.673 -15.633 3.514 1 88.75 148 THR B CA 1
ATOM 2400 C C . THR B 1 148 ? 2.871 -14.781 3.912 1 88.75 148 THR B C 1
ATOM 2402 O O . THR B 1 148 ? 2.705 -13.711 4.5 1 88.75 148 THR B O 1
ATOM 2405 N N . VAL B 1 149 ? 4.047 -15.336 3.686 1 89.94 149 VAL B N 1
ATOM 2406 C CA . VAL B 1 149 ? 5.285 -14.602 3.918 1 89.94 149 VAL B CA 1
ATOM 2407 C C . VAL B 1 149 ? 5.949 -14.273 2.584 1 89.94 149 VAL B C 1
ATOM 2409 O O . VAL B 1 149 ? 6.387 -15.172 1.861 1 89.94 149 VAL B O 1
ATOM 2412 N N . THR B 1 150 ? 5.973 -13.031 2.238 1 93.75 150 THR B N 1
ATOM 2413 C CA . THR B 1 150 ? 6.523 -12.531 0.983 1 93.75 150 THR B CA 1
ATOM 2414 C C . THR B 1 150 ? 7.762 -11.68 1.24 1 93.75 150 THR B C 1
ATOM 2416 O O . THR B 1 150 ? 7.793 -10.891 2.189 1 93.75 150 THR B O 1
ATOM 2419 N N . SER B 1 151 ? 8.773 -11.898 0.417 1 95.75 151 SER B N 1
ATOM 2420 C CA . SER B 1 151 ? 9.984 -11.102 0.569 1 95.75 151 SER B CA 1
ATOM 2421 C C . SER B 1 151 ? 10.406 -10.477 -0.757 1 95.75 151 SER B C 1
ATOM 2423 O O . SER B 1 151 ? 10.164 -11.047 -1.822 1 95.75 151 SER B O 1
ATOM 2425 N N . THR B 1 152 ? 10.953 -9.266 -0.667 1 96.75 152 THR B N 1
ATOM 2426 C CA . THR B 1 152 ? 11.633 -8.656 -1.802 1 96.75 152 THR B CA 1
ATOM 2427 C C . THR B 1 152 ? 13.148 -8.727 -1.627 1 96.75 152 THR B C 1
ATOM 2429 O O . THR B 1 152 ? 13.648 -8.766 -0.5 1 96.75 152 THR B O 1
ATOM 2432 N N . SER B 1 153 ? 13.852 -8.758 -2.729 1 97.25 153 SER B N 1
ATOM 2433 C CA . SER B 1 153 ? 15.312 -8.789 -2.688 1 97.25 153 SER B CA 1
ATOM 2434 C C . SER B 1 153 ? 15.914 -8.078 -3.896 1 97.25 153 SER B C 1
ATOM 2436 O O . SER B 1 153 ? 15.273 -7.98 -4.945 1 97.25 153 SER B O 1
ATOM 2438 N N . VAL B 1 154 ? 17.062 -7.52 -3.672 1 96.12 154 VAL B N 1
ATOM 2439 C CA . VAL B 1 154 ? 17.922 -6.977 -4.73 1 96.12 154 VAL B CA 1
ATOM 2440 C C . VAL B 1 154 ? 19.266 -7.68 -4.719 1 96.12 154 VAL B C 1
ATOM 2442 O O . VAL B 1 154 ? 19.984 -7.652 -3.713 1 96.12 154 VAL B O 1
ATOM 2445 N N . THR B 1 155 ? 19.609 -8.391 -5.812 1 94.5 155 THR B N 1
ATOM 2446 C CA . THR B 1 155 ? 20.875 -9.125 -5.945 1 94.5 155 THR B CA 1
ATOM 2447 C C . THR B 1 155 ? 21.078 -10.07 -4.77 1 94.5 155 THR B C 1
ATOM 2449 O O . THR B 1 155 ? 22.156 -10.102 -4.168 1 94.5 155 THR B O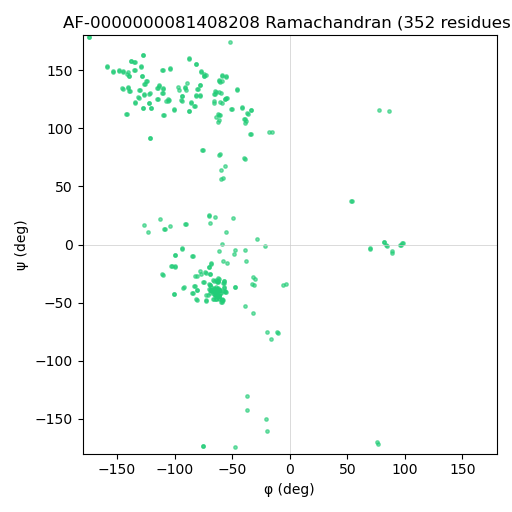 1
ATOM 2452 N N . GLY B 1 156 ? 19.969 -10.672 -4.336 1 92.94 156 GLY B N 1
ATOM 2453 C CA . GLY B 1 156 ? 20.047 -11.711 -3.318 1 92.94 156 GLY B CA 1
ATOM 2454 C C . GLY B 1 156 ? 19.969 -11.164 -1.903 1 92.94 156 GLY B C 1
ATOM 2455 O O . GLY B 1 156 ? 19.906 -11.938 -0.94 1 92.94 156 GLY B O 1
ATOM 2456 N N . ILE B 1 157 ? 19.984 -9.844 -1.751 1 95.5 157 ILE B N 1
ATOM 2457 C CA . ILE B 1 157 ? 19.875 -9.227 -0.433 1 95.5 157 ILE B CA 1
ATOM 2458 C C . ILE B 1 157 ? 18.422 -8.891 -0.138 1 95.5 157 ILE B C 1
ATOM 2460 O O . ILE B 1 157 ? 17.781 -8.148 -0.894 1 95.5 157 ILE B O 1
ATOM 2464 N N . THR B 1 158 ? 17.938 -9.43 0.975 1 96.62 158 THR B N 1
ATOM 2465 C CA . THR B 1 158 ? 16.562 -9.164 1.36 1 96.62 158 THR B CA 1
ATOM 2466 C C . THR B 1 158 ? 16.359 -7.688 1.684 1 96.62 158 THR B C 1
ATOM 2468 O O . THR B 1 158 ? 17.141 -7.102 2.438 1 96.62 158 THR B O 1
ATOM 2471 N N . THR B 1 159 ? 15.328 -7.059 1.094 1 97 159 THR B N 1
ATOM 2472 C CA . THR B 1 159 ? 15.07 -5.641 1.32 1 97 159 THR B CA 1
ATOM 2473 C C . THR B 1 159 ? 13.805 -5.445 2.143 1 97 159 THR B C 1
ATOM 2475 O O . THR B 1 159 ? 13.617 -4.406 2.777 1 97 159 THR B O 1
ATOM 2478 N N . CYS B 1 160 ? 12.867 -6.395 2.086 1 96.12 160 CYS B N 1
ATOM 2479 C CA . CYS B 1 160 ? 11.641 -6.316 2.867 1 96.12 160 CYS B CA 1
ATOM 2480 C C . CYS B 1 160 ? 11.086 -7.711 3.146 1 96.12 160 CYS B C 1
ATOM 2482 O O . CYS B 1 160 ? 11.266 -8.625 2.344 1 96.12 160 CYS B O 1
ATOM 2484 N N . ASP B 1 161 ? 10.422 -7.863 4.281 1 95.75 161 ASP B N 1
ATOM 2485 C CA . ASP B 1 161 ? 9.602 -9.023 4.609 1 95.75 161 ASP B CA 1
ATOM 2486 C C . ASP B 1 161 ? 8.164 -8.609 4.926 1 95.75 161 ASP B C 1
ATOM 2488 O O . ASP B 1 161 ? 7.941 -7.68 5.703 1 95.75 161 ASP B O 1
ATOM 2492 N N . GLY B 1 162 ? 7.27 -9.242 4.305 1 95.88 162 GLY B N 1
ATOM 2493 C CA . GLY B 1 162 ? 5.859 -8.938 4.5 1 95.88 162 GLY B CA 1
ATOM 2494 C C . GLY B 1 162 ? 5.039 -10.156 4.883 1 95.88 162 GLY B C 1
ATOM 2495 O O . GLY B 1 162 ? 5.254 -11.25 4.355 1 95.88 162 GLY B O 1
ATOM 2496 N N . TYR B 1 163 ? 4.109 -9.953 5.852 1 92.44 163 TYR B N 1
ATOM 2497 C CA . TYR B 1 163 ? 3.137 -10.953 6.277 1 92.44 163 TYR B CA 1
ATOM 2498 C C . TYR B 1 163 ? 1.717 -10.508 5.949 1 92.44 163 TYR B C 1
ATOM 2500 O O . TYR B 1 163 ? 1.331 -9.375 6.246 1 92.44 163 TYR B O 1
ATOM 2508 N N . THR B 1 164 ? 1.017 -11.297 5.258 1 91.31 164 THR B N 1
ATOM 2509 C CA . THR B 1 164 ? -0.386 -11.023 4.969 1 91.31 164 THR B CA 1
ATOM 2510 C C . THR B 1 164 ? -1.271 -12.18 5.426 1 91.31 164 THR B C 1
ATOM 2512 O O . THR B 1 164 ? -0.88 -13.344 5.332 1 91.31 164 THR B O 1
ATOM 2515 N N . LYS B 1 165 ? -2.385 -11.875 5.957 1 86.88 165 LYS B N 1
ATOM 2516 C CA . LYS B 1 165 ? -3.363 -12.859 6.398 1 86.88 165 LYS B CA 1
ATOM 2517 C C . LYS B 1 165 ? -4.695 -12.672 5.684 1 86.88 165 LYS B C 1
ATOM 2519 O O . LYS B 1 165 ? -5.57 -11.953 6.168 1 86.88 165 LYS B O 1
ATOM 2524 N N . PRO B 1 166 ? -4.812 -13.352 4.613 1 78.38 166 PRO B N 1
ATOM 2525 C CA . PRO B 1 166 ? -6.113 -13.297 3.936 1 78.38 166 PRO B CA 1
ATOM 2526 C C . PRO B 1 166 ? -7.164 -14.172 4.613 1 78.38 166 PRO B C 1
ATOM 2528 O O . PRO B 1 166 ? -6.84 -15.242 5.133 1 78.38 166 PRO B O 1
ATOM 2531 N N . THR B 1 167 ? -8.312 -13.68 4.938 1 73.06 167 THR B N 1
ATOM 2532 C CA . THR B 1 167 ? -9.414 -14.445 5.5 1 73.06 167 THR B CA 1
ATOM 2533 C C . THR B 1 167 ? -10.594 -14.477 4.531 1 73.06 167 THR B C 1
ATOM 2535 O O . THR B 1 167 ? -10.883 -13.484 3.865 1 73.06 167 THR B O 1
ATOM 2538 N N . PRO B 1 168 ? -11.102 -15.68 4.422 1 62 168 PRO B N 1
ATOM 2539 C CA . PRO B 1 168 ? -12.297 -15.773 3.588 1 62 168 PRO B CA 1
ATOM 2540 C C . PRO B 1 168 ? -13.461 -14.938 4.125 1 62 168 PRO B C 1
ATOM 2542 O O . PRO B 1 168 ? -13.703 -14.922 5.332 1 62 168 PRO B O 1
ATOM 2545 N N . ARG B 1 169 ? -13.562 -13.633 4.016 1 54.81 169 ARG B N 1
ATOM 2546 C CA . ARG B 1 169 ? -14.695 -12.914 4.59 1 54.81 169 ARG B CA 1
ATOM 2547 C C . ARG B 1 169 ? -16.016 -13.375 3.973 1 54.81 169 ARG B C 1
ATOM 2549 O O . ARG B 1 169 ? -16.094 -13.586 2.762 1 54.81 169 ARG B O 1
ATOM 2556 N N . PRO B 1 170 ? -17.031 -13.875 4.84 1 46.91 170 PRO B N 1
ATOM 2557 C CA . PRO B 1 170 ? -18.375 -13.828 4.262 1 46.91 170 PRO B CA 1
ATOM 2558 C C . PRO B 1 170 ? -18.672 -12.492 3.592 1 46.91 170 PRO B C 1
ATOM 2560 O O . PRO B 1 170 ? -18.094 -11.469 3.953 1 46.91 170 PRO B O 1
ATOM 2563 N N . PRO B 1 171 ? -19.234 -12.469 2.367 1 40.94 171 PRO B N 1
ATOM 2564 C CA . PRO B 1 171 ? -19.672 -11.18 1.832 1 40.94 171 PRO B CA 1
ATOM 2565 C C . PRO B 1 171 ? -20.203 -10.242 2.914 1 40.94 171 PRO B C 1
ATOM 2567 O O . PRO B 1 171 ? -20.938 -10.68 3.807 1 40.94 171 PRO B O 1
ATOM 2570 N N . ILE B 1 172 ? -19.438 -9.344 3.477 1 41.56 172 ILE B N 1
ATOM 2571 C CA . ILE B 1 172 ? -20.109 -8.453 4.406 1 41.56 172 ILE B CA 1
ATOM 2572 C C . ILE B 1 172 ? -21.5 -8.094 3.859 1 41.56 172 ILE B C 1
ATOM 2574 O O . ILE B 1 172 ? -21.625 -7.695 2.699 1 41.56 172 ILE B O 1
ATOM 2578 N N . ALA B 1 173 ? -22.625 -8.641 4.473 1 37.53 173 ALA B N 1
ATOM 2579 C CA . ALA B 1 173 ? -23.969 -8.25 4.086 1 37.53 173 ALA B CA 1
ATOM 2580 C C . ALA B 1 173 ? -24.062 -6.742 3.857 1 37.53 173 ALA B C 1
ATOM 2582 O O . ALA B 1 173 ? -23.469 -5.957 4.605 1 37.53 173 ALA B O 1
ATOM 2583 N N . PRO B 1 174 ? -24.391 -6.34 2.617 1 34.03 174 PRO B N 1
ATOM 2584 C CA . PRO B 1 174 ? -24.625 -4.902 2.463 1 34.03 174 PRO B CA 1
ATOM 2585 C C . PRO B 1 174 ? -25.312 -4.281 3.674 1 34.03 174 PRO B C 1
ATOM 2587 O O . PRO B 1 174 ? -26.141 -4.938 4.32 1 34.03 174 PRO B O 1
ATOM 2590 N N . ALA B 1 175 ? -24.672 -3.414 4.445 1 34.44 175 ALA B N 1
ATOM 2591 C CA . ALA B 1 175 ? -25.5 -2.795 5.484 1 34.44 175 ALA B CA 1
ATOM 2592 C C . ALA B 1 175 ? -26.938 -2.594 5 1 34.44 175 ALA B C 1
ATOM 2594 O O . ALA B 1 175 ? -27.156 -2.227 3.846 1 34.44 175 ALA B O 1
ATOM 2595 N N . SER B 1 176 ? -27.891 -3.256 5.621 1 29.86 176 SER B N 1
ATOM 2596 C CA . SER B 1 176 ? -29.312 -2.979 5.395 1 29.86 176 SER B CA 1
ATOM 2597 C C . SER B 1 176 ? -29.562 -1.482 5.234 1 29.86 176 SER B C 1
ATOM 2599 O O . SER B 1 176 ? -29.031 -0.674 6.008 1 29.86 176 SER B O 1
ATOM 2601 N N . ARG B 1 177 ? -29.797 -0.962 4.078 1 28.05 177 ARG B N 1
ATOM 2602 C CA . ARG B 1 177 ? -30.531 0.291 3.916 1 28.05 177 ARG B CA 1
ATOM 2603 C C . ARG B 1 177 ? -31.688 0.388 4.914 1 28.05 177 ARG B C 1
ATOM 2605 O O . ARG B 1 177 ? -32.625 -0.398 4.859 1 28.05 177 ARG B O 1
ATOM 2612 N N . ALA B 1 178 ? -31.453 0.633 6.246 1 23.73 178 ALA B N 1
ATOM 2613 C CA . ALA B 1 178 ? -32.656 1.288 6.742 1 23.73 178 ALA B CA 1
ATOM 2614 C C . ALA B 1 178 ? -32.844 2.66 6.102 1 23.73 178 ALA B C 1
ATOM 2616 O O . ALA B 1 178 ? -31.875 3.354 5.816 1 23.73 178 ALA B O 1
#

Secondary structure (DSSP, 8-state):
--HHHHHHHHHHHHHHHHHT-S---SS---HHHHTTSTTS-S--S--HHHHHHHTT-EEEEEETTEEEEEEE--GGGB-TTSSBB-HHHHHHHHHHHHHHHHHHTT-S---EEEEEEEEE-S--BTT-EEEEEESSPPPGGGTTTPPEEEEEEETTEEEEEEEEEEE-----------/--HHHHHHHHHHHHHHHHHT-S---SS---TTTGGGSTTS-S--S--HHHHHHHTT-EEEEEETTEEEEEEE--GGGB-TTSSBB-HHHHHHHHHHHHHHHHHHTT-S---EEEEEEEEE-S--BTT-EEEEEESSPPPGGGTTTPPEEEEEEETTEEEEEEEEEEE-----------

Nearest PDB structures (foldseek):
  4ord-assembly1_A  TM=7.968E-01  e=4.114E-08  Danio rerio
  2h4u-assembly1_A  TM=7.921E-01  e=4.373E-08  Homo sapiens
  2h4u-assembly1_D  TM=8.105E-01  e=6.714E-08  Homo sapiens
  2f3x-assembly1_B  TM=6.248E-01  e=9.580E-06  Bacillus subtilis
  2f41-assembly2_D  TM=7.624E-01  e=5.799E-04  Bacillus subtilis

Organism: Iris pallida (NCBI:txid29817)

Radius of gyration: 20.93 Å; Cα contacts (8 Å, |Δi|>4): 756; chains: 2; bounding box: 66×75×50 Å

Foldseek 3Di:
DDPVVVVLVLLQVVLQCQLAAPPPPPDCPDLPSCCVLPQVHPPPPNDPVSRLLRHAKHWPDAAQQWTKIKGAAAQSQADPVSFFGDPVSVQVVCVSQQQSNLSSNSDSGLAAWPDKDKDFAATHTHRAMKMKIFPDGDHNVCSQPDWTWMFMDGPPHTGMIMITRHHHDDPPPDPPPD/DDPVVVVLVLLQVLLQCLLQAPPPPPDCPDLPSCCVLPQNHDPPPSPPVSRLLRHAKHWPDAAQQWTKIKGAAAQSQADPVSFFGDPVSVQVVCVSQQQSNLSSNSDSGLAAWPDKDKDFAATHTHRAMKMKIFPDGDHNVCSQFDWTWMFMDGPPHTGMIMITGHHRDDPPPDPPPD

Sequence (356 aa):
MNARKERERMELKVVKEWLEGGGGGGGGESKEEMAAVGGWEESTSVKFFDAFTMKGVATNLIEPGHLLCSFQVPPRLTNLSGNYLHSGAVASLVDLVGSAVFFTTGAATSGVSVDINVSYLEAIYVHRSASIGMMRPVDELDTAAAVTVTSTSVTGITTCDGYTKPTPRPPIAPASRAMNARKERERMELKVVKEWLEGGGGGGGGESKEEMAAVGGWEESTSVKFFDAFTMKGVATNLIEPGHLLCSFQVPPRLTNLSGNYLHSGAVASLVDLVGSAVFFTTGAATSGVSVDINVSYLEAIYVHRSASIGMMRPVDELDTAAAVTVTSTSVTGITTCDGYTKPTPRPPIAPASRA

InterPro domains:
  IPR006683 Thioesterase domain [PF03061] (83-127)
  IPR029069 HotDog domain superfamily [SSF54637] (55-127)
  IPR039298 Acyl-coenzyme A thioesterase 13 [PTHR21660] (11-129)

Solvent-accessible surface area (backbone atoms only — not comparable to full-atom values): 18745 Å² total; per-residue (Å²): 134,58,70,65,57,54,50,53,51,50,42,42,52,52,51,47,45,58,50,38,28,71,73,76,65,66,80,83,78,54,81,61,58,61,38,65,52,64,74,50,43,90,51,70,66,67,24,50,35,57,40,67,69,27,53,68,31,42,75,78,42,83,44,69,16,34,42,32,31,35,32,56,35,50,69,56,43,10,27,66,86,49,53,30,55,18,71,34,49,50,49,29,50,40,50,50,57,50,36,49,32,36,41,38,49,67,42,71,60,44,51,47,61,39,32,43,37,37,40,48,74,46,88,46,46,48,67,37,64,34,34,40,30,49,76,55,70,51,61,60,93,30,44,66,73,28,66,34,43,28,34,32,26,45,93,85,40,71,21,31,44,27,40,36,31,21,25,67,63,71,77,74,70,72,77,74,83,123,134,58,69,66,56,53,51,51,51,51,42,42,50,52,52,48,45,58,51,38,29,71,74,76,66,66,82,82,76,54,80,59,58,60,37,64,53,63,72,51,41,90,52,69,65,67,24,52,36,57,38,68,70,28,53,68,32,42,75,76,42,81,43,71,14,35,43,31,30,32,34,54,36,50,69,56,43,10,26,68,86,49,53,29,54,18,69,34,51,51,50,28,48,40,52,49,55,51,35,49,32,38,41,39,48,66,45,72,62,45,52,47,62,38,32,43,37,36,39,46,73,46,87,47,46,48,67,37,63,33,36,39,31,49,77,55,68,50,58,62,90,32,48,65,71,28,66,35,44,27,34,31,26,46,94,86,41,71,23,32,44,27,40,33,32,22,27,66,63,71,78,75,70,71,77,75,82,123